Protein AF-A0A7W1G3L4-F1 (afdb_monomer)

Radius of gyration: 22.73 Å; Cα contacts (8 Å, |Δi|>4): 161; chains: 1; bounding box: 50×56×59 Å

Foldseek 3Di:
DDDDDVVQVVLVPLDDDDPDDDALDDPLLVVLLVCLVVPVLVQQQVCCLPVVGGPPLVVLVVSLVVSLVVCVVVVHQHDLSNSVSSSVSSCVRSVVYDQLNNLVSCQVPPVCVVVVCQQVDDLLSDANDPVCPPVVDCPDPSNCSVVVVVVVCVVVVVVCCCVVVVVVCCCCCVPVVGRDNPPSPVSVVSVVSNVVSVVVNVVVD

Secondary structure (DSSP, 8-state):
-PPPPHHHHHHHHS-PPPS------SHHHHHHHHHIIIIIHHHHHHHHHHHSS-S-THHHHHHHHHHHHHHHHTT----HHHHHHHHHHHHHHHTT--HHHHHHHHHHSHHHHHTT-TTTS-TTTS-S-GGGGTT--S-SGGGHHHHHHHHHHHHHHHHHHHHHHHHHHHIIIIIS----SSHHHHHHHHHHHHHHHHHHHHH--

Structure (mmCIF, N/CA/C/O backbone):
data_AF-A0A7W1G3L4-F1
#
_entry.id   AF-A0A7W1G3L4-F1
#
loop_
_atom_site.group_PDB
_atom_site.id
_atom_site.type_symbol
_atom_site.label_atom_id
_atom_site.label_alt_id
_atom_site.label_comp_id
_atom_site.label_asym_id
_atom_site.label_entity_id
_atom_site.label_seq_id
_atom_site.pdbx_PDB_ins_code
_atom_site.Cartn_x
_atom_site.Cartn_y
_atom_site.Cartn_z
_atom_site.occupancy
_atom_site.B_iso_or_equiv
_atom_site.auth_seq_id
_atom_site.auth_comp_id
_atom_site.auth_asym_id
_atom_site.auth_atom_id
_atom_site.pdbx_PDB_model_num
ATOM 1 N N . MET A 1 1 ? -13.045 -37.393 27.040 1.00 45.31 1 MET A N 1
ATOM 2 C CA . MET A 1 1 ? -13.408 -35.965 26.908 1.00 45.31 1 MET A CA 1
ATOM 3 C C . MET A 1 1 ? -12.157 -35.162 27.207 1.00 45.31 1 MET A C 1
ATOM 5 O O . MET A 1 1 ? -11.658 -35.265 28.320 1.00 45.31 1 MET A O 1
ATOM 9 N N . ALA A 1 2 ? -11.579 -34.492 26.208 1.00 54.59 2 ALA A N 1
ATOM 10 C CA . ALA A 1 2 ? -10.373 -33.691 26.405 1.00 54.59 2 ALA A CA 1
ATOM 11 C C . ALA A 1 2 ? -10.694 -32.514 27.340 1.00 54.59 2 ALA A C 1
ATOM 13 O O . ALA A 1 2 ? -11.728 -31.864 27.185 1.00 54.59 2 ALA A O 1
ATOM 14 N N . ARG A 1 3 ? -9.843 -32.300 28.345 1.00 58.41 3 ARG A N 1
ATOM 15 C CA . ARG A 1 3 ? -9.947 -31.208 29.317 1.00 58.41 3 ARG A CA 1
ATOM 16 C C . ARG A 1 3 ? -9.926 -29.893 28.533 1.00 58.41 3 ARG A C 1
ATOM 18 O O . ARG A 1 3 ? -8.970 -29.655 27.807 1.00 58.41 3 ARG A O 1
ATOM 25 N N . VAL A 1 4 ? -10.993 -29.099 28.621 1.00 61.47 4 VAL A N 1
ATOM 26 C CA . VAL A 1 4 ? -11.037 -27.778 27.981 1.00 61.47 4 VAL A CA 1
ATOM 27 C C . VAL A 1 4 ? -9.906 -26.950 28.576 1.00 61.47 4 VAL A C 1
ATOM 29 O O . VAL A 1 4 ? -9.828 -26.785 29.795 1.00 61.47 4 VAL A O 1
ATOM 32 N N . ASP A 1 5 ? -8.982 -26.536 27.719 1.00 73.25 5 ASP A N 1
ATOM 33 C CA . ASP A 1 5 ? -7.771 -25.849 28.131 1.00 73.25 5 ASP A CA 1
ATOM 34 C C . ASP A 1 5 ? -8.112 -24.397 28.486 1.00 73.25 5 ASP A C 1
ATOM 36 O O . ASP A 1 5 ? -8.659 -23.659 27.661 1.00 73.25 5 ASP A O 1
ATOM 40 N N . LYS A 1 6 ? -7.852 -23.996 29.736 1.00 74.19 6 LYS A N 1
ATOM 41 C CA . LYS A 1 6 ? -8.269 -22.687 30.275 1.00 74.19 6 LYS A CA 1
ATOM 42 C C . LYS A 1 6 ? -7.646 -21.523 29.504 1.00 74.19 6 LYS A C 1
ATOM 44 O O . LYS A 1 6 ? -8.266 -20.469 29.385 1.00 74.19 6 LYS A O 1
ATOM 49 N N . GLU A 1 7 ? -6.453 -21.726 28.950 1.00 72.69 7 GLU A N 1
ATOM 50 C CA . GLU A 1 7 ? -5.782 -20.726 28.119 1.00 72.69 7 GLU A CA 1
ATOM 51 C C . GLU A 1 7 ? -6.572 -20.446 26.833 1.00 72.69 7 GLU A C 1
ATOM 53 O O . GLU A 1 7 ? -6.736 -19.293 26.439 1.00 72.69 7 GLU A O 1
ATOM 58 N N . LEU A 1 8 ? -7.159 -21.476 26.210 1.00 72.19 8 LEU A N 1
ATOM 59 C CA . LEU A 1 8 ? -7.938 -21.310 24.979 1.00 72.19 8 LEU A CA 1
ATOM 60 C C . LEU A 1 8 ? -9.235 -20.531 25.223 1.00 72.19 8 LEU A C 1
ATOM 62 O O . LEU A 1 8 ? -9.656 -19.756 24.365 1.00 72.19 8 LEU A O 1
ATOM 66 N N . GLU A 1 9 ? -9.868 -20.705 26.385 1.00 73.69 9 GLU A N 1
ATOM 67 C CA . GLU A 1 9 ? -11.038 -19.906 26.770 1.00 73.69 9 GLU A CA 1
ATOM 68 C C . GLU A 1 9 ? -10.679 -18.440 27.011 1.00 73.69 9 GLU A C 1
ATOM 70 O O . GLU A 1 9 ? -11.421 -17.561 26.572 1.00 73.69 9 GLU A O 1
ATOM 75 N N . GLN A 1 10 ? -9.520 -18.168 27.616 1.00 74.25 10 GLN A N 1
ATOM 76 C CA . GLN A 1 10 ? -9.027 -16.804 27.789 1.00 74.25 10 GLN A CA 1
ATOM 77 C C . GLN A 1 10 ? -8.855 -16.099 26.436 1.00 74.25 10 GLN A C 1
ATOM 79 O O . GLN A 1 10 ? -9.333 -14.977 26.276 1.00 74.25 10 GLN A O 1
ATOM 84 N N . TYR A 1 11 ? -8.276 -16.769 25.431 1.00 73.06 11 TYR A N 1
ATOM 85 C CA . TYR A 1 11 ? -8.157 -16.207 24.078 1.00 73.06 11 TYR A CA 1
ATOM 86 C C . TYR A 1 11 ? -9.517 -15.956 23.408 1.00 73.06 11 TYR A C 1
ATOM 88 O O . TYR A 1 11 ? -9.678 -14.952 22.714 1.00 73.06 11 TYR A O 1
ATOM 96 N N . ARG A 1 12 ? -10.521 -16.816 23.639 1.00 74.06 12 ARG A N 1
ATOM 97 C CA . ARG A 1 12 ? -11.889 -16.607 23.118 1.00 74.06 12 ARG A CA 1
ATOM 98 C C . ARG A 1 12 ? -12.586 -15.405 23.749 1.00 74.06 12 ARG A C 1
ATOM 100 O O . ARG A 1 12 ? -13.435 -14.798 23.107 1.00 74.06 12 ARG A O 1
ATOM 107 N N . GLN A 1 13 ? -12.244 -15.076 24.989 1.00 74.75 13 GLN A N 1
ATOM 108 C CA . GLN A 1 13 ? -12.860 -13.980 25.736 1.00 74.75 13 GLN A CA 1
ATOM 109 C C . GLN A 1 13 ? -12.171 -12.625 25.521 1.00 74.75 13 GLN A C 1
ATOM 111 O O . GLN A 1 13 ? -12.681 -11.616 26.000 1.00 74.75 13 GLN A O 1
ATOM 116 N N . LEU A 1 14 ? -11.056 -12.566 24.779 1.00 73.69 14 LEU A N 1
ATOM 117 C CA . LEU A 1 14 ? -10.338 -11.312 24.510 1.00 73.69 14 LEU A CA 1
ATOM 118 C C . LEU A 1 14 ? -11.194 -10.267 23.782 1.00 73.69 14 LEU A C 1
ATOM 120 O O . LEU A 1 14 ? -11.014 -9.068 23.991 1.00 73.69 14 LEU A O 1
ATOM 124 N N . MET A 1 15 ? -12.116 -10.695 22.921 1.00 71.56 15 MET A N 1
ATOM 125 C CA . MET A 1 15 ? -13.015 -9.789 22.218 1.00 71.56 15 MET A CA 1
ATOM 126 C C . MET A 1 15 ? -14.372 -10.447 22.008 1.00 71.56 15 MET A C 1
ATOM 128 O O . MET A 1 15 ? -14.472 -11.517 21.411 1.00 71.56 15 MET A O 1
ATOM 132 N N . THR A 1 16 ? -15.423 -9.789 22.486 1.00 72.19 16 THR A N 1
ATOM 133 C CA . THR A 1 16 ? -16.808 -10.188 22.248 1.00 72.19 16 THR A CA 1
ATOM 134 C C . THR A 1 16 ? -17.359 -9.448 21.034 1.00 72.19 16 THR A C 1
ATOM 136 O O . THR A 1 16 ? -16.958 -8.323 20.731 1.00 72.19 16 THR A O 1
ATOM 139 N N . VAL A 1 17 ? -18.262 -10.096 20.297 1.00 75.75 17 VAL A N 1
ATOM 140 C CA . VAL A 1 17 ? -18.902 -9.475 19.134 1.00 75.75 17 VAL A CA 1
ATOM 141 C C . VAL A 1 17 ? -19.804 -8.333 19.626 1.00 75.75 17 VAL A C 1
ATOM 143 O O . VAL A 1 17 ? -20.636 -8.573 20.504 1.00 75.75 17 VAL A O 1
ATOM 146 N N . PRO A 1 18 ? -19.662 -7.105 19.096 1.00 73.50 18 PRO A N 1
ATOM 147 C CA . PRO A 1 18 ? -20.530 -6.003 19.479 1.00 73.50 18 PRO A CA 1
ATOM 148 C C . PRO A 1 18 ? -21.969 -6.243 19.007 1.00 73.50 18 PRO A C 1
ATOM 150 O O . PRO A 1 18 ? -22.202 -6.734 17.905 1.00 73.50 18 PRO A O 1
ATOM 153 N N . ASN A 1 19 ? -22.945 -5.847 19.828 1.00 78.12 19 ASN A N 1
ATOM 154 C CA . ASN A 1 19 ? -24.371 -5.976 19.500 1.00 78.12 19 ASN A CA 1
ATOM 155 C C . ASN A 1 19 ? -24.857 -4.929 18.480 1.00 78.12 19 ASN A C 1
ATOM 157 O O . ASN A 1 19 ? -25.931 -5.088 17.905 1.00 78.12 19 ASN A O 1
ATOM 161 N N . VAL A 1 20 ? -24.096 -3.848 18.274 1.00 81.88 20 VAL A N 1
ATOM 162 C CA . VAL A 1 20 ? -24.449 -2.734 17.384 1.00 81.88 20 VAL A CA 1
ATOM 163 C C . VAL A 1 20 ? -23.245 -2.378 16.519 1.00 81.88 20 VAL A C 1
ATOM 165 O O . VAL A 1 20 ? -22.130 -2.249 17.021 1.00 81.88 20 VAL A O 1
ATOM 168 N N . PHE A 1 21 ? -23.486 -2.198 15.221 1.00 81.31 21 PHE A N 1
ATOM 169 C CA . PHE A 1 21 ? -22.490 -1.730 14.263 1.00 81.31 21 PHE A CA 1
ATOM 170 C C . PHE A 1 21 ? -22.796 -0.283 13.877 1.00 81.31 21 PHE A C 1
ATOM 172 O O . PHE A 1 21 ? -23.881 0.019 13.382 1.00 81.31 21 PHE A O 1
ATOM 179 N N . GLU A 1 22 ? -21.837 0.610 14.103 1.00 84.38 22 GLU A N 1
ATOM 180 C CA . GLU A 1 22 ? -21.939 2.016 13.711 1.00 84.38 22 GLU A CA 1
ATOM 181 C C . GLU A 1 22 ? -21.393 2.247 12.298 1.00 84.38 22 GLU A C 1
ATOM 183 O O . GLU A 1 22 ? -20.503 1.538 11.823 1.00 84.38 22 GLU A O 1
ATOM 188 N N . ASN A 1 23 ? -21.901 3.279 11.621 1.00 86.12 23 ASN A N 1
ATOM 189 C CA . ASN A 1 23 ? -21.418 3.651 10.297 1.00 86.12 23 ASN A CA 1
ATOM 190 C C . ASN A 1 23 ? -20.118 4.472 10.387 1.00 86.12 23 ASN A C 1
ATOM 192 O O . ASN A 1 23 ? -20.103 5.580 10.923 1.00 86.12 23 ASN A O 1
ATOM 196 N N . GLY A 1 24 ? -19.034 3.951 9.805 1.00 84.19 24 GLY A N 1
ATOM 197 C CA . GLY A 1 24 ? -17.737 4.632 9.721 1.00 84.19 24 GLY A CA 1
ATOM 198 C C . GLY A 1 24 ? -17.608 5.622 8.559 1.00 84.19 24 GLY A C 1
ATOM 199 O O . GLY A 1 24 ? -16.607 6.337 8.471 1.00 84.19 24 GLY A O 1
ATOM 200 N N . PHE A 1 25 ? -18.588 5.682 7.656 1.00 87.81 25 PHE A N 1
ATOM 201 C CA . PHE A 1 25 ? -18.564 6.582 6.509 1.00 87.81 25 PHE A CA 1
ATOM 202 C C . PHE A 1 25 ? -19.100 7.965 6.895 1.00 87.81 25 PHE A C 1
ATOM 204 O O . PHE A 1 25 ? -20.293 8.151 7.128 1.00 87.81 25 PHE A O 1
ATOM 211 N N . SER A 1 26 ? -18.203 8.946 6.972 1.00 88.88 26 SER A N 1
ATOM 212 C CA . SER A 1 26 ? -18.528 10.331 7.312 1.00 88.88 26 SER A CA 1
ATOM 213 C C . SER A 1 26 ? -17.652 11.313 6.542 1.00 88.88 26 SER A C 1
ATOM 215 O O . SER A 1 26 ? -16.666 10.926 5.910 1.00 88.88 26 SER A O 1
ATOM 217 N N . LEU A 1 27 ? -17.983 12.604 6.639 1.00 86.50 27 LEU A N 1
ATOM 218 C CA . LEU A 1 27 ? -17.172 13.673 6.059 1.00 86.50 27 LEU A CA 1
ATOM 219 C C . LEU A 1 27 ? -15.733 13.656 6.610 1.00 86.50 27 LEU A C 1
ATOM 221 O O . LEU A 1 27 ? -14.780 13.820 5.855 1.00 86.50 27 LEU A O 1
ATOM 225 N N . SER A 1 28 ? -15.567 13.385 7.908 1.00 84.19 28 SER A N 1
ATOM 226 C CA . SER A 1 28 ? -14.252 13.267 8.550 1.00 84.19 28 SER A CA 1
ATOM 227 C C . SER A 1 28 ? -13.439 12.111 7.962 1.00 84.19 28 SER A C 1
ATOM 229 O O . SER A 1 28 ? -12.260 12.280 7.653 1.00 84.19 28 SER A O 1
ATOM 231 N N . THR A 1 29 ? -14.076 10.957 7.736 1.00 89.06 29 THR A N 1
ATOM 232 C CA . THR A 1 29 ? -13.439 9.808 7.074 1.00 89.06 29 THR A CA 1
ATOM 233 C C . THR A 1 29 ? -13.058 10.139 5.637 1.00 89.06 29 THR A C 1
ATOM 235 O O . THR A 1 29 ? -11.958 9.804 5.214 1.00 89.06 29 THR A O 1
ATOM 238 N N . PHE A 1 30 ? -13.920 10.838 4.895 1.00 90.69 30 PHE A N 1
ATOM 239 C CA . PHE A 1 30 ? -13.626 11.266 3.527 1.00 90.69 30 PHE A CA 1
ATOM 240 C C . PHE A 1 30 ? -12.359 12.133 3.455 1.00 90.69 30 PHE A C 1
ATOM 242 O O . PHE A 1 30 ? -11.459 11.839 2.667 1.00 90.69 30 PHE A O 1
ATOM 249 N N . PHE A 1 31 ? -12.234 13.145 4.319 1.00 89.00 31 PHE A N 1
ATOM 250 C CA . PHE A 1 31 ? -11.012 13.955 4.387 1.00 89.00 31 PHE A CA 1
ATOM 251 C C . PHE A 1 31 ? -9.789 13.137 4.814 1.00 89.00 31 PHE A C 1
ATOM 253 O O . PHE A 1 31 ? -8.690 13.369 4.309 1.00 89.00 31 PHE A O 1
ATOM 260 N N . GLY A 1 32 ? -9.973 12.141 5.684 1.00 88.56 32 GLY A N 1
ATOM 261 C CA . GLY A 1 32 ? -8.894 11.229 6.048 1.00 88.56 32 GLY A CA 1
ATOM 262 C C . GLY A 1 32 ? -8.413 10.352 4.898 1.00 88.56 32 GLY A C 1
ATOM 263 O O . GLY A 1 32 ? -7.209 10.204 4.690 1.00 88.56 32 GLY A O 1
ATOM 264 N N . VAL A 1 33 ? -9.333 9.855 4.078 1.00 90.12 33 VAL A N 1
ATOM 265 C CA . VAL A 1 33 ? -8.993 9.122 2.853 1.00 90.12 33 VAL A CA 1
ATOM 266 C C . VAL A 1 33 ? -8.284 10.025 1.847 1.00 90.12 33 VAL A C 1
ATOM 268 O O . VAL A 1 33 ? -7.299 9.601 1.248 1.00 90.12 33 VAL A O 1
ATOM 271 N N . MET A 1 34 ? -8.717 11.279 1.704 1.00 91.88 34 MET A N 1
ATOM 272 C CA . MET A 1 34 ? -8.036 12.256 0.848 1.00 91.88 34 MET A CA 1
ATOM 273 C C . MET A 1 34 ? -6.599 12.518 1.303 1.00 91.88 34 MET A C 1
ATOM 275 O O . MET A 1 34 ? -5.696 12.563 0.470 1.00 91.88 34 MET A O 1
ATOM 279 N N . PHE A 1 35 ? -6.356 12.632 2.610 1.00 89.50 35 PHE A N 1
ATOM 280 C CA . PHE A 1 35 ? -4.998 12.740 3.1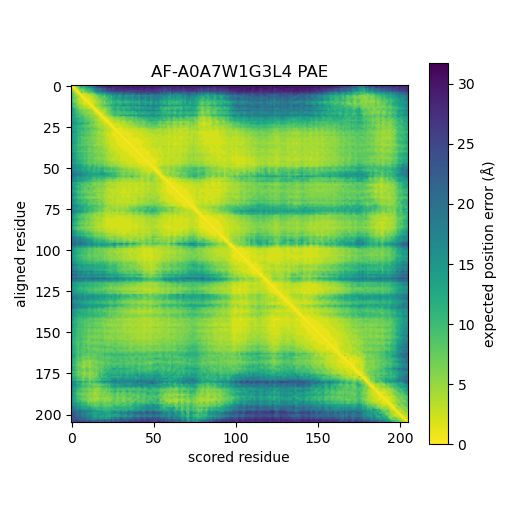41 1.00 89.50 35 PHE A CA 1
ATOM 281 C C . PHE A 1 35 ? -4.156 11.502 2.812 1.00 89.50 35 PHE A C 1
ATOM 283 O O . PHE A 1 35 ? -3.018 11.632 2.359 1.00 89.50 35 PHE A O 1
ATOM 290 N N . ILE A 1 36 ? -4.714 10.299 2.985 1.00 89.81 36 ILE A N 1
ATOM 291 C CA . ILE A 1 36 ? -4.016 9.059 2.629 1.00 89.81 36 ILE A CA 1
ATOM 292 C C . ILE A 1 36 ? -3.649 9.079 1.139 1.00 89.81 36 ILE A C 1
ATOM 294 O O . ILE A 1 36 ? -2.489 8.873 0.791 1.00 89.81 36 ILE A O 1
ATOM 298 N N . ALA A 1 37 ? -4.607 9.388 0.267 1.00 90.12 37 ALA A N 1
ATOM 299 C CA . ALA A 1 37 ? -4.411 9.371 -1.178 1.00 90.12 37 ALA A CA 1
ATOM 300 C C . ALA A 1 37 ? -3.432 10.446 -1.679 1.00 90.12 37 ALA A C 1
ATOM 302 O O . ALA A 1 37 ? -2.640 10.170 -2.575 1.00 90.12 37 ALA A O 1
ATOM 303 N N . LEU A 1 38 ? -3.477 11.661 -1.124 1.00 92.19 38 LEU A N 1
ATOM 304 C CA . LEU A 1 38 ? -2.683 12.793 -1.616 1.00 92.19 38 LEU A CA 1
ATOM 305 C C . LEU A 1 38 ? -1.322 12.946 -0.933 1.00 92.19 38 LEU A C 1
ATOM 307 O O . LEU A 1 38 ? -0.426 13.548 -1.516 1.00 92.19 38 LEU A O 1
ATOM 311 N N . VAL A 1 39 ? -1.159 12.436 0.289 1.00 90.31 39 VAL A N 1
ATOM 312 C CA . VAL A 1 39 ? 0.068 12.623 1.079 1.00 90.31 39 VAL A CA 1
ATOM 313 C C . VAL A 1 39 ? 0.754 11.290 1.337 1.00 90.31 39 VAL A C 1
ATOM 315 O O . VAL A 1 39 ? 1.918 11.114 0.976 1.00 90.31 39 VAL A O 1
ATOM 318 N N . MET A 1 40 ? 0.035 10.328 1.920 1.00 88.88 40 MET A N 1
ATOM 319 C CA . MET A 1 40 ? 0.650 9.064 2.338 1.00 88.88 40 MET A CA 1
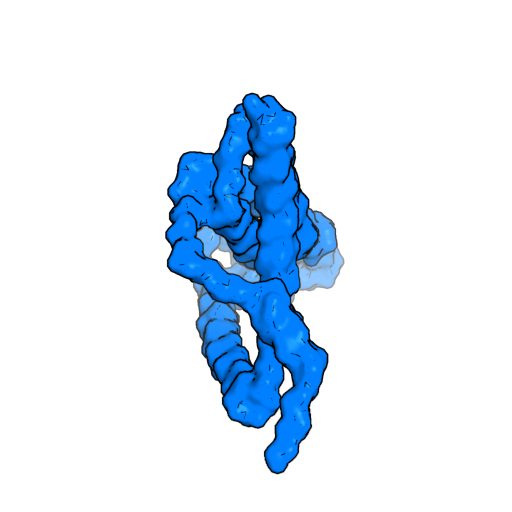ATOM 320 C C . MET A 1 40 ? 1.048 8.198 1.145 1.00 88.88 40 MET A C 1
ATOM 322 O O . MET A 1 40 ? 2.147 7.652 1.144 1.00 88.88 40 MET A O 1
ATOM 326 N N . VAL A 1 41 ? 0.199 8.094 0.118 1.00 89.44 41 VAL A N 1
ATOM 327 C CA . VAL A 1 41 ? 0.509 7.295 -1.076 1.00 89.44 41 VAL A CA 1
ATOM 328 C C . VAL A 1 41 ? 1.716 7.858 -1.824 1.00 89.44 41 VAL A C 1
ATOM 330 O O . VAL A 1 41 ? 2.682 7.109 -1.975 1.00 89.44 41 VAL A O 1
ATOM 333 N N . PRO A 1 42 ? 1.767 9.149 -2.213 1.00 90.00 42 PRO A N 1
ATOM 334 C CA . PRO A 1 42 ? 2.943 9.691 -2.889 1.00 90.00 42 PRO A CA 1
ATOM 335 C C . PRO A 1 42 ? 4.206 9.615 -2.029 1.00 90.00 42 PRO A C 1
ATOM 337 O O . PRO A 1 42 ? 5.272 9.293 -2.548 1.00 90.00 42 PRO A O 1
ATOM 340 N N . GLY A 1 43 ? 4.089 9.836 -0.714 1.00 89.12 43 GLY A N 1
ATOM 341 C CA . GLY A 1 43 ? 5.205 9.667 0.217 1.00 89.12 43 GLY A CA 1
ATOM 342 C C . GLY A 1 43 ? 5.715 8.226 0.264 1.00 89.12 43 GLY A C 1
ATOM 343 O O . GLY A 1 43 ? 6.920 7.994 0.211 1.00 89.12 43 GLY A O 1
ATOM 344 N N . SER A 1 44 ? 4.808 7.246 0.304 1.00 87.88 44 SER A N 1
ATOM 345 C CA . SER A 1 44 ? 5.176 5.827 0.297 1.00 87.88 44 SER A CA 1
ATOM 346 C C . SER A 1 44 ? 5.828 5.395 -1.012 1.00 87.88 44 SER A C 1
ATOM 348 O O . SER A 1 44 ? 6.848 4.712 -0.968 1.00 87.88 44 SER A O 1
ATOM 350 N N . LEU A 1 45 ? 5.312 5.874 -2.148 1.00 89.88 45 LEU A N 1
ATOM 351 C CA . LEU A 1 45 ? 5.890 5.640 -3.468 1.00 89.88 45 LEU A CA 1
ATOM 352 C C . LEU A 1 45 ? 7.293 6.230 -3.557 1.00 89.88 45 LEU A C 1
ATOM 354 O O . LEU A 1 45 ? 8.210 5.553 -4.002 1.00 89.88 45 LEU A O 1
ATOM 358 N N . TYR A 1 46 ? 7.486 7.467 -3.099 1.00 90.06 46 TYR A N 1
ATOM 359 C CA . TYR A 1 46 ? 8.806 8.091 -3.089 1.00 90.06 46 TYR A CA 1
ATOM 360 C C . TYR A 1 46 ? 9.821 7.267 -2.288 1.00 90.06 46 TYR A C 1
ATOM 362 O O . TYR A 1 46 ? 10.915 7.001 -2.782 1.00 90.06 46 TYR A O 1
ATOM 370 N N . MET A 1 47 ? 9.447 6.828 -1.081 1.00 88.56 47 MET A N 1
ATOM 371 C CA . MET A 1 47 ? 10.319 5.996 -0.247 1.00 88.56 47 MET A CA 1
ATOM 372 C C . MET A 1 47 ? 10.621 4.651 -0.905 1.00 88.56 47 MET A C 1
ATOM 374 O O . MET A 1 47 ? 11.762 4.202 -0.866 1.00 88.56 47 MET A O 1
ATOM 378 N N . GLU A 1 48 ? 9.646 4.044 -1.576 1.00 88.44 48 GLU A N 1
ATOM 379 C CA . GLU A 1 48 ? 9.860 2.805 -2.317 1.00 88.44 48 GLU A CA 1
ATOM 380 C C . GLU A 1 48 ? 10.827 2.986 -3.490 1.00 88.44 48 GLU A C 1
ATOM 382 O O . GLU A 1 48 ? 11.745 2.185 -3.642 1.00 88.44 48 GLU A O 1
ATOM 387 N N . LEU A 1 49 ? 10.687 4.061 -4.273 1.00 88.81 49 LEU A N 1
ATOM 388 C CA . LEU A 1 49 ? 11.595 4.345 -5.388 1.00 88.81 49 LEU A CA 1
ATOM 389 C C . LEU A 1 49 ? 13.021 4.677 -4.910 1.00 88.81 49 LEU A C 1
ATOM 391 O O . LEU A 1 49 ? 13.992 4.280 -5.550 1.00 88.81 49 LEU A O 1
ATOM 395 N N . LEU A 1 50 ? 13.152 5.418 -3.804 1.00 87.44 50 LEU A N 1
ATOM 396 C CA . LEU A 1 50 ? 14.440 5.892 -3.289 1.00 87.44 50 LEU A CA 1
ATOM 397 C C . LEU A 1 50 ? 15.174 4.830 -2.460 1.00 87.44 50 LEU A C 1
ATOM 399 O O . LEU A 1 50 ? 16.364 4.598 -2.653 1.00 87.44 50 LEU A O 1
ATOM 403 N N . ALA A 1 51 ? 14.478 4.238 -1.491 1.00 85.00 51 ALA A N 1
ATOM 404 C CA . ALA A 1 51 ? 15.045 3.338 -0.491 1.00 85.00 51 ALA A CA 1
ATOM 405 C C . ALA A 1 51 ? 14.763 1.856 -0.790 1.00 85.00 51 ALA A C 1
ATOM 407 O O . ALA A 1 51 ? 15.190 0.992 -0.025 1.00 85.00 51 ALA A O 1
ATOM 408 N N . GLY A 1 52 ? 14.028 1.548 -1.866 1.00 81.69 52 GLY A N 1
ATOM 409 C CA . GLY A 1 52 ? 13.644 0.184 -2.244 1.00 81.69 52 GLY A CA 1
ATOM 410 C C . GLY A 1 52 ? 12.547 -0.428 -1.366 1.00 81.69 52 GLY A C 1
ATOM 411 O O . GLY A 1 52 ? 12.161 -1.575 -1.579 1.00 81.69 52 GLY A O 1
ATOM 412 N N . GLN A 1 53 ? 12.049 0.312 -0.373 1.00 82.25 53 GLN A N 1
ATOM 413 C CA . GLN A 1 53 ? 10.995 -0.120 0.541 1.00 82.25 53 GLN A CA 1
ATOM 414 C C . GLN A 1 53 ? 10.067 1.045 0.888 1.00 82.25 53 GLN A C 1
ATOM 416 O O . GLN A 1 53 ? 10.512 2.173 1.101 1.00 82.25 53 GLN A O 1
ATOM 421 N N . GLY A 1 54 ? 8.766 0.768 0.957 1.00 79.94 54 GLY A N 1
ATOM 422 C CA . GLY A 1 54 ? 7.781 1.741 1.423 1.00 79.94 54 GLY A CA 1
ATOM 423 C C . GLY A 1 54 ? 7.895 2.024 2.927 1.00 79.94 54 GLY A C 1
ATOM 424 O O . GLY A 1 54 ? 8.698 1.434 3.646 1.00 79.94 54 GLY A O 1
ATOM 425 N N . ILE A 1 55 ? 7.018 2.894 3.434 1.00 78.50 55 ILE A N 1
ATOM 426 C CA . ILE A 1 55 ? 6.969 3.301 4.858 1.00 78.50 55 ILE A CA 1
ATOM 427 C C . ILE A 1 55 ? 6.553 2.121 5.778 1.00 78.50 55 ILE A C 1
ATOM 429 O O . ILE A 1 55 ? 6.712 2.173 6.997 1.00 78.50 55 ILE A O 1
ATOM 433 N N . GLY A 1 56 ? 6.062 1.020 5.198 1.00 79.81 56 GLY A N 1
ATOM 434 C CA . GLY A 1 56 ? 5.730 -0.218 5.903 1.00 79.81 56 GLY A CA 1
ATOM 435 C C . GLY A 1 56 ? 4.411 -0.157 6.681 1.00 79.81 56 GLY A C 1
ATOM 436 O O . GLY A 1 56 ? 3.687 0.840 6.660 1.00 79.81 56 GLY A O 1
ATOM 437 N N . SER A 1 57 ? 4.094 -1.243 7.391 1.00 78.25 57 SER A N 1
ATOM 438 C CA . SER A 1 57 ? 2.849 -1.386 8.166 1.00 78.25 57 SER A CA 1
ATOM 439 C C . SER A 1 57 ? 2.740 -0.403 9.339 1.00 78.25 57 SER A C 1
ATOM 441 O O . SER A 1 57 ? 1.639 -0.082 9.780 1.00 78.25 57 SER A O 1
ATOM 443 N N . SER A 1 58 ? 3.859 0.138 9.823 1.00 82.25 58 SER A N 1
ATOM 444 C CA . SER A 1 58 ? 3.879 1.143 10.892 1.00 82.25 58 SER A CA 1
ATOM 445 C C . SER A 1 58 ? 3.208 2.456 10.479 1.00 82.25 58 SER A C 1
ATOM 447 O O . SER A 1 58 ? 2.601 3.127 11.314 1.00 82.25 58 SER A O 1
ATOM 449 N N . ALA A 1 59 ? 3.253 2.804 9.186 1.00 82.25 59 ALA A N 1
ATOM 450 C CA . ALA A 1 59 ? 2.632 4.015 8.647 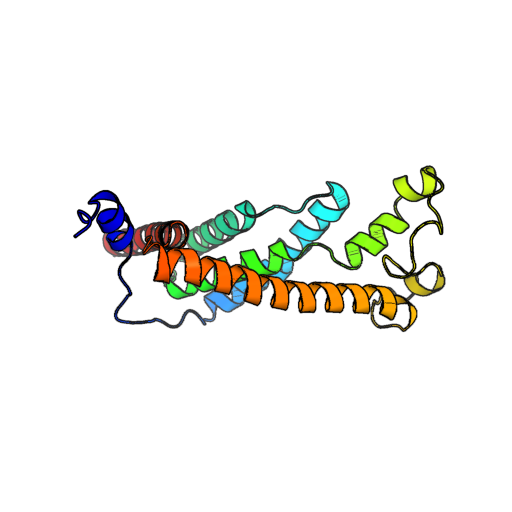1.00 82.25 59 ALA A CA 1
ATOM 451 C C . ALA A 1 59 ? 1.119 4.064 8.910 1.00 82.25 59 ALA A C 1
ATOM 453 O O . ALA A 1 59 ? 0.550 5.135 9.127 1.00 82.25 59 ALA A O 1
ATOM 454 N N . GLN A 1 60 ? 0.477 2.894 8.926 1.00 86.31 60 GLN A N 1
ATOM 455 C CA . GLN A 1 60 ? -0.950 2.730 9.177 1.00 86.31 60 GLN A CA 1
ATOM 456 C C . GLN A 1 60 ? -1.325 3.228 10.580 1.00 86.31 60 GLN A C 1
ATOM 458 O O . GLN A 1 60 ? -2.217 4.060 10.738 1.00 86.31 60 GLN A O 1
ATOM 463 N N . TRP A 1 61 ? -0.580 2.788 11.597 1.00 86.31 61 TRP A N 1
ATOM 464 C CA . TRP A 1 61 ? -0.780 3.201 12.987 1.00 86.31 61 TRP A CA 1
ATOM 465 C C . TRP A 1 61 ? -0.506 4.688 13.192 1.00 86.31 61 TRP A C 1
ATOM 467 O O . TRP A 1 61 ? -1.308 5.382 13.814 1.00 86.31 61 TRP A O 1
ATOM 477 N N . VAL A 1 62 ? 0.585 5.200 12.614 1.00 86.44 62 VAL A N 1
ATOM 478 C CA . VAL A 1 62 ? 0.932 6.628 12.688 1.00 86.44 62 VAL A CA 1
ATOM 479 C C . VAL A 1 62 ? -0.166 7.494 12.072 1.00 86.44 62 VAL A C 1
ATOM 481 O O . VAL A 1 62 ? -0.533 8.516 12.649 1.00 86.44 62 VAL A O 1
ATOM 484 N N . THR A 1 63 ? -0.739 7.066 10.944 1.00 85.81 63 THR A N 1
ATOM 485 C CA . THR A 1 63 ? -1.858 7.771 10.299 1.00 85.81 63 THR A CA 1
ATOM 486 C C . THR A 1 63 ? -3.051 7.890 11.240 1.00 85.81 63 THR A C 1
ATOM 488 O O . THR A 1 63 ? -3.577 8.983 11.441 1.00 85.81 63 THR A O 1
ATOM 491 N N . VAL A 1 64 ? -3.457 6.779 11.856 1.00 86.88 64 VAL A N 1
ATOM 492 C CA . VAL A 1 64 ? -4.590 6.752 12.791 1.00 86.88 64 VAL A CA 1
ATOM 493 C C . VAL A 1 64 ? -4.334 7.646 14.004 1.00 86.88 64 VAL A C 1
ATOM 495 O O . VAL A 1 64 ? -5.205 8.433 14.375 1.00 86.88 64 VAL A O 1
ATOM 498 N N . ILE A 1 65 ? -3.129 7.585 14.578 1.00 88.69 65 ILE A N 1
ATOM 499 C CA . ILE A 1 65 ? -2.734 8.427 15.714 1.00 88.69 65 ILE A CA 1
ATOM 500 C C . ILE A 1 65 ? -2.787 9.911 15.333 1.00 88.69 65 ILE A C 1
ATOM 502 O O . ILE A 1 65 ? -3.338 10.717 16.077 1.00 88.69 65 ILE A O 1
ATOM 506 N N . LEU A 1 66 ? -2.274 10.285 14.160 1.00 89.00 66 LEU A N 1
ATOM 507 C CA . LEU A 1 66 ? -2.292 11.670 13.690 1.00 89.00 66 LEU A CA 1
ATOM 508 C C . LEU A 1 66 ? -3.725 12.193 13.498 1.00 89.00 66 LEU A C 1
ATOM 510 O O . LEU A 1 66 ? -4.032 13.299 13.938 1.00 89.00 66 LEU A O 1
ATOM 514 N N . PHE A 1 67 ? -4.621 11.395 12.911 1.00 87.50 67 PHE A N 1
ATOM 515 C CA . PHE A 1 67 ? -6.033 11.771 12.766 1.00 87.50 67 PHE A CA 1
ATOM 516 C C . PHE A 1 67 ? -6.749 11.911 14.104 1.00 87.50 67 PHE A C 1
ATOM 518 O O . PHE A 1 67 ? -7.515 12.857 14.293 1.00 87.50 67 PHE A O 1
ATOM 525 N N . MET A 1 68 ? -6.468 11.006 15.038 1.00 87.56 68 MET A N 1
ATOM 526 C CA . MET A 1 68 ? -6.958 11.103 16.406 1.00 87.56 68 MET A CA 1
ATOM 527 C C . MET A 1 68 ? -6.497 12.413 17.063 1.00 87.56 68 MET A C 1
ATOM 529 O O . MET A 1 68 ? -7.312 13.122 17.650 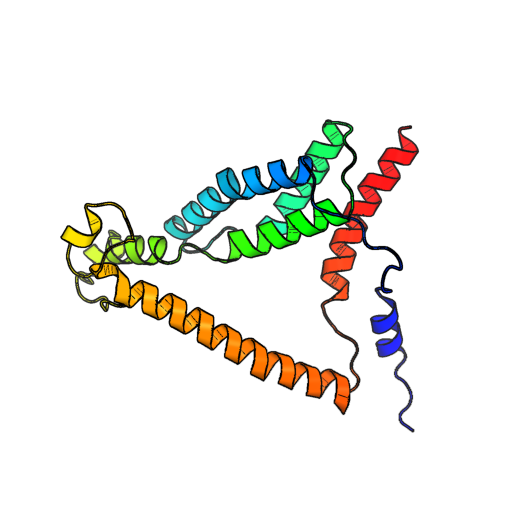1.00 87.56 68 MET A O 1
ATOM 533 N N . GLU A 1 69 ? -5.220 12.773 16.942 1.00 89.50 69 GLU A N 1
ATOM 534 C CA . GLU A 1 69 ? -4.676 14.003 17.530 1.00 89.50 69 GLU A CA 1
ATOM 535 C C . GLU A 1 69 ? -5.235 15.277 16.879 1.00 89.50 69 GLU A C 1
ATOM 537 O O . GLU A 1 69 ? -5.506 16.261 17.571 1.00 89.50 69 GLU A O 1
ATOM 542 N N . ILE A 1 70 ? -5.474 15.269 15.566 1.00 88.75 70 ILE A N 1
ATOM 543 C CA . ILE A 1 70 ? -6.140 16.384 14.878 1.00 88.75 70 ILE A CA 1
ATOM 544 C C . ILE A 1 70 ? -7.586 16.524 15.359 1.00 88.75 70 ILE A C 1
ATOM 546 O O . ILE A 1 70 ? -8.010 17.634 15.681 1.00 88.75 70 ILE A O 1
ATOM 550 N N . ALA A 1 71 ? -8.331 15.418 15.450 1.00 85.88 71 ALA A N 1
ATOM 551 C CA . ALA A 1 71 ? -9.709 15.432 15.934 1.00 85.88 71 ALA A CA 1
ATOM 552 C C . ALA A 1 71 ? -9.793 15.984 17.366 1.00 85.88 71 ALA A C 1
ATOM 554 O O . ALA A 1 71 ? -10.616 16.862 17.631 1.00 85.88 71 ALA A O 1
ATOM 555 N N . LYS A 1 72 ? -8.873 15.562 18.248 1.00 84.06 72 LYS A N 1
ATOM 556 C CA . LYS A 1 72 ? -8.730 16.101 19.611 1.00 84.06 72 LYS A CA 1
ATOM 557 C C . LYS A 1 72 ? -8.523 17.615 19.600 1.00 84.06 72 LYS A C 1
ATOM 559 O O . LYS A 1 72 ? -9.251 18.341 20.268 1.00 84.06 72 LYS A O 1
ATOM 564 N N . ARG A 1 73 ? -7.566 18.113 18.810 1.00 88.75 73 ARG A N 1
ATOM 565 C CA . ARG A 1 73 ? -7.261 19.557 18.727 1.00 88.75 73 ARG A CA 1
ATOM 566 C C . ARG A 1 73 ? -8.402 20.380 18.136 1.00 88.75 73 ARG A C 1
ATOM 568 O O . ARG A 1 73 ? -8.555 21.544 18.487 1.00 88.75 73 ARG A O 1
ATOM 575 N N . ALA A 1 74 ? -9.194 19.783 17.253 1.00 85.81 74 ALA A N 1
ATOM 576 C CA . ALA A 1 74 ? -10.359 20.414 16.650 1.00 85.81 74 ALA A CA 1
ATOM 577 C C . ALA A 1 74 ? -11.629 20.324 17.521 1.00 85.81 74 ALA A C 1
ATOM 579 O O . ALA A 1 74 ? -12.679 20.786 17.079 1.00 85.81 74 ALA A O 1
ATOM 580 N N . ASN A 1 75 ? -11.567 19.717 18.719 1.00 84.50 75 ASN A N 1
ATOM 581 C CA . ASN A 1 75 ? -12.742 19.359 19.529 1.00 84.50 75 ASN A CA 1
ATOM 582 C C . ASN A 1 75 ? -13.806 18.573 18.733 1.00 84.50 75 ASN A C 1
ATOM 584 O O . ASN A 1 75 ? -15.009 18.675 18.982 1.00 84.50 75 ASN A O 1
ATOM 588 N N . ALA A 1 76 ? -13.367 17.786 17.750 1.00 82.12 76 ALA A N 1
ATOM 589 C CA . ALA A 1 76 ? -14.232 16.968 16.918 1.00 82.12 76 ALA A CA 1
ATOM 590 C C . ALA A 1 76 ? -14.376 15.563 17.516 1.00 82.12 76 ALA A C 1
ATOM 592 O O . ALA A 1 76 ? -13.407 14.966 17.986 1.00 82.12 76 ALA A O 1
ATOM 593 N N . LYS A 1 77 ? -15.586 14.999 17.452 1.00 79.00 77 LYS A N 1
ATOM 594 C CA . LYS A 1 77 ? -15.834 13.603 17.835 1.00 79.00 77 LYS A CA 1
ATOM 595 C C . LYS A 1 77 ? -15.514 12.684 16.661 1.00 79.00 77 LYS A C 1
ATOM 597 O O . LYS A 1 77 ? -16.044 12.876 15.567 1.00 79.00 77 LYS A O 1
ATOM 602 N N . LEU A 1 78 ? -14.677 11.681 16.902 1.00 81.25 78 LEU A N 1
ATOM 603 C CA . LEU A 1 78 ? -14.340 10.651 15.927 1.00 81.25 78 LEU A CA 1
ATOM 604 C C . LEU A 1 78 ? -14.796 9.294 16.473 1.00 81.25 78 LEU A C 1
ATOM 606 O O . LEU A 1 78 ? -14.334 8.863 17.525 1.00 81.25 78 LEU A O 1
ATOM 610 N N . SER A 1 79 ? -15.736 8.650 15.784 1.00 85.12 79 SER A N 1
ATOM 611 C CA . SER A 1 79 ? -16.267 7.342 16.203 1.00 85.12 79 SER A CA 1
ATOM 612 C C . SER A 1 79 ? -15.240 6.228 15.992 1.00 85.12 79 SER A C 1
ATOM 614 O O . SER A 1 79 ? -14.373 6.317 15.113 1.00 85.12 79 SER A O 1
ATOM 616 N N . ARG A 1 80 ? -15.411 5.119 16.718 1.00 84.56 80 ARG A N 1
ATOM 617 C CA . ARG A 1 80 ? -14.599 3.905 16.546 1.00 84.56 80 ARG A CA 1
ATOM 618 C C . ARG A 1 80 ? -14.662 3.408 15.102 1.00 84.56 80 ARG A C 1
ATOM 620 O O . ARG A 1 80 ? -13.632 3.142 14.492 1.00 84.56 80 ARG A O 1
ATOM 627 N N . ALA A 1 81 ? -15.859 3.377 14.514 1.00 87.94 81 ALA A N 1
ATOM 628 C CA . ALA A 1 81 ? -16.063 2.933 13.137 1.00 87.94 81 ALA A CA 1
ATOM 629 C C . ALA A 1 81 ? -15.272 3.775 12.115 1.00 87.94 81 ALA A C 1
ATOM 631 O O . ALA A 1 81 ? -14.697 3.223 11.179 1.00 87.94 81 ALA A O 1
ATOM 632 N N . GLN A 1 82 ? -15.181 5.095 12.308 1.00 89.00 82 GLN A N 1
ATOM 633 C CA . GLN A 1 82 ? -14.384 5.976 11.439 1.00 89.00 82 GLN A CA 1
ATOM 634 C C . GLN A 1 82 ? -12.883 5.666 11.536 1.00 89.00 82 GLN A C 1
ATOM 636 O O . GLN A 1 82 ? -12.210 5.569 10.509 1.00 89.00 82 GLN A O 1
ATOM 641 N N . LEU A 1 83 ? -12.364 5.447 12.750 1.00 88.38 83 LEU A N 1
ATOM 642 C CA . LEU A 1 83 ? -10.970 5.040 12.966 1.00 88.38 83 LEU A CA 1
ATOM 643 C C . LEU A 1 83 ? -10.658 3.697 12.297 1.00 88.38 83 LEU A C 1
ATOM 645 O O . LEU A 1 83 ? -9.633 3.575 11.628 1.00 88.38 83 LEU A O 1
ATOM 649 N N . PHE A 1 84 ? -11.563 2.721 12.412 1.00 87.50 84 PHE A N 1
ATOM 650 C CA . PHE A 1 84 ? -11.435 1.422 11.747 1.00 87.50 84 PHE A CA 1
ATOM 651 C C . PHE A 1 84 ? -11.364 1.557 10.223 1.00 87.50 84 PHE A C 1
ATOM 653 O O . PHE A 1 84 ? -10.514 0.926 9.591 1.00 87.50 84 PHE A O 1
ATOM 660 N N . VAL A 1 85 ? -12.219 2.396 9.627 1.00 89.31 85 VAL A N 1
ATOM 661 C CA . VAL A 1 85 ? -12.198 2.642 8.178 1.00 89.31 85 VAL A CA 1
ATOM 662 C C . VAL A 1 85 ? -10.865 3.264 7.756 1.00 89.31 85 VAL A C 1
ATOM 664 O O . VAL A 1 85 ? -10.236 2.776 6.818 1.00 89.31 85 VAL A O 1
ATOM 667 N N . LEU A 1 86 ? -10.388 4.291 8.465 1.00 88.88 86 LEU A N 1
ATOM 668 C CA . LEU A 1 86 ? -9.102 4.930 8.163 1.00 88.88 86 LEU A CA 1
ATOM 669 C C . LEU A 1 86 ? -7.920 3.967 8.324 1.00 88.88 86 LEU A C 1
ATOM 671 O O . LEU A 1 86 ? -7.019 3.951 7.480 1.00 88.88 86 LEU A O 1
ATOM 675 N N . PHE A 1 87 ? -7.934 3.135 9.366 1.00 88.31 87 PHE A N 1
ATOM 676 C CA . PHE A 1 87 ? -6.923 2.107 9.585 1.00 88.31 87 PHE A CA 1
ATOM 677 C C . PHE A 1 87 ? -6.887 1.120 8.416 1.00 88.31 87 PHE A C 1
ATOM 679 O O . PHE A 1 87 ? -5.841 0.937 7.800 1.00 88.31 87 PHE A O 1
ATOM 686 N N . TYR A 1 88 ? -8.015 0.509 8.055 1.00 87.88 88 TYR A N 1
ATOM 687 C CA . TYR A 1 88 ? -8.039 -0.494 6.986 1.00 87.88 88 TYR A CA 1
ATOM 688 C C . TYR A 1 88 ? -7.678 0.087 5.617 1.00 87.88 88 TYR A C 1
ATOM 690 O O . TYR A 1 88 ? -6.947 -0.544 4.846 1.00 87.88 88 TYR A O 1
ATOM 698 N N . LEU A 1 89 ? -8.160 1.296 5.315 1.00 88.06 89 LEU A N 1
ATOM 699 C CA . LEU A 1 89 ? -7.856 1.962 4.051 1.00 88.06 89 LEU A CA 1
ATOM 700 C C . LEU A 1 89 ? -6.381 2.342 3.956 1.00 88.06 89 LEU A C 1
ATOM 702 O O . LEU A 1 89 ? -5.762 2.067 2.932 1.00 88.06 89 LEU A O 1
ATOM 706 N N . SER A 1 90 ? -5.786 2.899 5.014 1.00 87.38 90 SER A N 1
ATOM 707 C CA . SER A 1 90 ? -4.348 3.203 5.005 1.00 87.38 90 SER A CA 1
ATOM 708 C C . SER A 1 90 ? -3.505 1.942 4.812 1.00 87.38 90 SER A C 1
ATOM 710 O O . SER A 1 90 ? -2.624 1.945 3.956 1.00 87.38 90 SER A O 1
ATOM 712 N N . GLY A 1 91 ? -3.822 0.841 5.500 1.00 86.25 91 GLY A N 1
ATOM 713 C CA . GLY A 1 91 ? -3.114 -0.433 5.323 1.00 86.25 91 GLY A CA 1
ATOM 714 C C . GLY A 1 91 ? -3.224 -0.987 3.898 1.00 86.25 91 GLY A C 1
ATOM 715 O O . GLY A 1 91 ? -2.223 -1.375 3.300 1.00 86.25 91 GLY A O 1
ATOM 716 N N . THR A 1 92 ? -4.427 -0.967 3.321 1.00 83.94 92 THR A N 1
ATOM 717 C CA . THR A 1 92 ? -4.676 -1.513 1.975 1.00 83.94 92 THR A CA 1
ATOM 718 C C . THR A 1 92 ? -4.048 -0.660 0.877 1.00 83.94 92 THR A C 1
ATOM 720 O O . THR A 1 92 ? -3.536 -1.188 -0.107 1.00 83.94 92 THR A O 1
ATOM 723 N N . ILE A 1 93 ? -4.111 0.664 1.002 1.00 81.44 93 ILE A N 1
ATOM 724 C CA . ILE A 1 93 ? -3.650 1.571 -0.050 1.00 81.44 93 ILE A CA 1
ATOM 725 C C . ILE A 1 93 ? -2.121 1.704 -0.005 1.00 81.44 93 ILE A C 1
ATOM 727 O O . ILE A 1 93 ? -1.476 1.579 -1.040 1.00 81.44 93 ILE A O 1
ATOM 731 N N . ILE A 1 94 ? -1.530 1.892 1.180 1.00 81.31 94 ILE A N 1
ATOM 732 C CA . ILE A 1 94 ? -0.069 2.021 1.330 1.00 81.31 94 ILE A CA 1
ATOM 733 C C . ILE A 1 94 ? 0.624 0.676 1.061 1.00 81.31 94 ILE A C 1
ATOM 735 O O . ILE A 1 94 ? 1.721 0.638 0.510 1.00 81.31 94 ILE A O 1
ATOM 739 N N . GLY A 1 95 ? -0.022 -0.441 1.408 1.00 74.81 95 GLY A N 1
ATOM 740 C CA . GLY A 1 95 ? 0.534 -1.782 1.227 1.00 74.81 95 GLY A CA 1
ATOM 741 C C . GLY A 1 95 ? 0.603 -2.277 -0.223 1.00 74.81 95 GLY A C 1
ATOM 742 O O . GLY A 1 95 ? 1.223 -3.308 -0.463 1.00 74.81 95 GLY A O 1
ATOM 743 N N . GLN A 1 96 ? -0.012 -1.583 -1.189 1.00 75.50 96 GLN A N 1
ATOM 744 C CA . GLN A 1 96 ? -0.021 -2.012 -2.597 1.00 75.50 96 GLN A CA 1
ATOM 745 C C . GLN A 1 96 ? 1.288 -1.721 -3.355 1.00 75.50 96 GLN A C 1
ATOM 747 O O . GLN A 1 96 ? 1.507 -2.306 -4.416 1.00 75.50 96 GLN A O 1
ATOM 752 N N . GLY A 1 97 ? 2.173 -0.890 -2.795 1.00 72.56 97 GLY A N 1
ATOM 753 C CA . GLY A 1 97 ? 3.475 -0.563 -3.377 1.00 72.56 97 GLY A CA 1
ATOM 754 C C . GLY A 1 97 ? 3.409 0.178 -4.721 1.00 72.56 97 GLY A C 1
ATOM 755 O O . GLY A 1 97 ? 2.351 0.623 -5.174 1.00 72.56 97 GLY A O 1
ATOM 756 N N . GLY A 1 98 ? 4.561 0.310 -5.374 1.00 77.12 98 GLY A N 1
ATOM 757 C CA . GLY A 1 98 ? 4.781 1.117 -6.571 1.00 77.12 98 GLY A CA 1
ATOM 758 C C . GLY A 1 98 ? 4.378 0.450 -7.875 1.00 77.12 98 GLY A C 1
ATOM 759 O O . GLY A 1 98 ? 4.306 1.124 -8.904 1.00 77.12 98 GLY A O 1
ATOM 760 N N . GLY A 1 99 ? 4.085 -0.852 -7.856 1.00 87.56 99 GLY A N 1
ATOM 761 C CA . GLY A 1 99 ? 3.560 -1.592 -9.003 1.00 87.56 99 GLY A CA 1
ATOM 762 C C . GLY A 1 99 ? 4.335 -1.321 -10.301 1.00 87.56 99 GLY A C 1
ATOM 763 O O . GLY A 1 99 ? 5.556 -1.463 -10.354 1.00 87.56 99 GLY A O 1
ATOM 764 N N . LEU A 1 100 ? 3.617 -0.899 -11.349 1.00 90.81 100 LEU A N 1
ATOM 765 C CA . LEU A 1 100 ? 4.195 -0.567 -12.662 1.00 90.81 100 LEU A CA 1
ATOM 766 C C . LEU A 1 100 ? 5.154 0.630 -12.626 1.00 90.81 100 LEU A C 1
ATOM 768 O O . LEU A 1 100 ? 6.071 0.713 -13.441 1.00 90.81 100 LEU A O 1
ATOM 772 N N . LEU A 1 101 ? 4.960 1.565 -11.693 1.00 91.12 101 LEU A N 1
ATOM 773 C CA . LEU A 1 101 ? 5.842 2.720 -11.552 1.00 91.12 101 LEU A CA 1
ATOM 774 C C . LEU A 1 101 ? 7.220 2.282 -11.053 1.00 91.12 101 LEU A C 1
ATOM 776 O O . LEU A 1 101 ? 8.237 2.771 -11.546 1.00 91.12 101 LEU A O 1
ATOM 780 N N . TRP A 1 102 ? 7.252 1.327 -10.121 1.00 89.88 102 TRP A N 1
ATOM 781 C CA . TRP A 1 102 ? 8.505 0.765 -9.635 1.00 89.88 102 TRP A CA 1
ATOM 782 C C . TRP A 1 102 ? 9.235 -0.017 -10.727 1.00 89.88 102 TRP A C 1
ATOM 784 O O . TRP A 1 102 ? 10.430 0.196 -10.928 1.00 89.88 102 TRP A O 1
ATOM 794 N N . THR A 1 103 ? 8.538 -0.859 -11.499 1.00 90.44 103 THR A N 1
ATOM 795 C CA . THR A 1 103 ? 9.192 -1.598 -12.592 1.00 90.44 103 THR A CA 1
ATOM 796 C C . THR A 1 103 ? 9.700 -0.666 -13.691 1.00 90.44 103 THR A C 1
ATOM 798 O O . THR A 1 103 ? 10.813 -0.856 -14.179 1.00 90.44 103 THR A O 1
ATOM 801 N N . GLN A 1 104 ? 8.947 0.389 -14.023 1.00 91.75 104 GLN A N 1
ATOM 802 C CA . GLN A 1 104 ? 9.412 1.443 -14.923 1.00 91.75 104 GLN A CA 1
ATOM 803 C C . GLN A 1 104 ? 10.687 2.119 -14.403 1.00 91.75 104 GLN A C 1
ATOM 805 O O . GLN A 1 104 ? 11.625 2.335 -15.173 1.00 91.75 104 GLN A O 1
ATOM 810 N N . PHE A 1 105 ? 10.714 2.489 -13.119 1.00 90.88 105 PHE A N 1
ATOM 811 C CA . PHE A 1 105 ? 11.881 3.117 -12.507 1.00 90.88 105 PHE A CA 1
ATOM 812 C C . PHE A 1 105 ? 13.087 2.177 -12.528 1.00 90.88 105 PHE A C 1
ATOM 814 O O . PHE A 1 105 ? 14.161 2.592 -12.948 1.00 90.88 105 PHE A O 1
ATOM 821 N N . LEU A 1 106 ? 12.906 0.910 -12.144 1.00 89.75 106 LEU A N 1
ATOM 822 C CA . LEU A 1 106 ? 13.976 -0.082 -12.074 1.00 89.75 106 LEU A CA 1
ATOM 823 C C . LEU A 1 106 ? 14.709 -0.211 -13.414 1.00 89.75 106 LEU A C 1
ATOM 825 O O . LEU A 1 106 ? 15.930 -0.069 -13.457 1.00 89.75 106 LEU A O 1
ATOM 829 N N . VAL A 1 107 ? 13.966 -0.415 -14.506 1.00 90.75 107 VAL A N 1
ATOM 830 C CA . VAL A 1 107 ? 14.532 -0.609 -15.855 1.00 90.75 107 VAL A CA 1
ATOM 831 C C . VAL A 1 107 ? 15.258 0.637 -16.369 1.00 90.75 107 VAL A C 1
ATOM 833 O O . VAL A 1 107 ? 16.186 0.527 -17.170 1.00 90.75 107 VAL A O 1
ATOM 836 N N . ARG A 1 108 ? 14.862 1.825 -15.901 1.00 89.38 108 ARG A N 1
ATOM 837 C CA . ARG A 1 108 ? 15.432 3.116 -16.314 1.00 89.38 108 ARG A CA 1
ATOM 838 C C . ARG A 1 108 ? 16.417 3.716 -15.311 1.00 89.38 108 ARG A C 1
ATOM 840 O O . ARG A 1 108 ? 16.907 4.815 -15.549 1.00 89.38 108 ARG A O 1
ATOM 847 N N . SER A 1 109 ? 16.670 3.039 -14.198 1.00 90.06 109 SER A N 1
ATOM 848 C CA . SER A 1 109 ? 17.554 3.532 -13.146 1.00 90.06 109 SER A CA 1
ATOM 849 C C . SER A 1 109 ? 19.009 3.557 -13.615 1.00 90.06 109 SER A C 1
ATOM 851 O O . SER A 1 109 ? 19.448 2.675 -14.357 1.00 90.06 109 SER A O 1
ATOM 853 N N . ASP A 1 110 ? 19.786 4.524 -13.124 1.00 90.00 110 ASP A N 1
ATOM 854 C CA . ASP A 1 110 ? 21.222 4.612 -13.424 1.00 90.00 110 ASP A CA 1
ATOM 855 C C . ASP A 1 110 ? 21.973 3.346 -12.994 1.00 90.00 110 ASP A C 1
ATOM 857 O O . ASP A 1 110 ? 22.925 2.934 -13.650 1.00 90.00 110 ASP A O 1
ATOM 861 N N . ALA A 1 111 ? 21.510 2.680 -11.930 1.00 88.12 111 ALA A N 1
ATOM 862 C CA . ALA A 1 111 ? 22.054 1.404 -11.479 1.00 88.12 111 ALA A CA 1
ATOM 863 C C . ALA A 1 111 ? 21.858 0.290 -12.522 1.00 88.12 111 ALA A C 1
ATOM 865 O O . ALA A 1 111 ? 22.799 -0.441 -12.825 1.00 88.12 111 ALA A O 1
ATOM 866 N N . ALA A 1 112 ? 20.659 0.172 -13.103 1.00 89.31 112 ALA A N 1
ATOM 867 C CA . ALA A 1 112 ? 20.383 -0.821 -14.139 1.00 89.31 112 ALA A CA 1
ATOM 868 C C . ALA A 1 112 ? 21.128 -0.513 -15.447 1.00 89.31 112 ALA A C 1
ATOM 870 O O . ALA A 1 112 ? 21.682 -1.420 -16.072 1.00 89.31 112 ALA A O 1
ATOM 871 N N . LEU A 1 113 ? 21.183 0.764 -15.838 1.00 89.00 113 LEU A N 1
ATOM 872 C CA . LEU A 1 113 ? 21.908 1.205 -17.030 1.00 89.00 113 LEU A CA 1
ATOM 873 C C . LEU A 1 113 ? 23.424 1.016 -16.874 1.00 89.00 113 LEU A C 1
ATOM 875 O O . LEU A 1 113 ? 24.063 0.464 -17.768 1.00 89.00 113 LEU A O 1
ATOM 879 N N . GLY A 1 114 ? 23.989 1.398 -15.727 1.00 90.00 114 GLY A N 1
ATOM 880 C CA . GLY A 1 114 ? 25.409 1.228 -15.411 1.00 90.00 114 GLY A CA 1
ATOM 881 C C . GLY A 1 114 ? 25.836 -0.236 -15.288 1.00 90.00 114 GLY A C 1
ATOM 882 O O . GLY A 1 114 ? 26.968 -0.575 -15.621 1.00 90.00 114 GLY A O 1
ATOM 883 N N . ALA A 1 115 ? 24.920 -1.120 -14.884 1.00 91.50 115 ALA A N 1
ATOM 884 C CA . ALA A 1 115 ? 25.132 -2.567 -14.872 1.00 91.50 115 ALA A CA 1
ATOM 885 C C . ALA A 1 115 ? 24.989 -3.230 -16.258 1.00 91.50 115 ALA A C 1
ATOM 887 O O . ALA A 1 115 ? 25.160 -4.443 -16.370 1.00 91.50 115 ALA A O 1
ATOM 888 N N . GLY A 1 116 ? 24.655 -2.472 -17.311 1.00 87.94 116 GLY A N 1
ATOM 889 C CA . GLY A 1 116 ? 24.449 -3.017 -18.655 1.00 87.94 116 GLY A CA 1
ATOM 890 C C . GLY A 1 116 ? 23.199 -3.893 -18.782 1.00 87.94 116 GLY A C 1
ATOM 891 O O . GLY A 1 116 ? 23.114 -4.713 -19.691 1.00 87.94 116 GLY A O 1
ATOM 892 N N . LEU A 1 117 ? 22.220 -3.732 -17.886 1.00 87.81 117 LEU A N 1
ATOM 893 C CA . LEU A 1 117 ? 20.960 -4.491 -17.898 1.00 87.81 117 LEU A CA 1
ATOM 894 C C . LEU A 1 117 ? 19.924 -3.907 -18.875 1.00 87.81 117 LEU A C 1
ATOM 896 O O . LEU A 1 117 ? 18.756 -4.304 -18.869 1.00 87.81 117 LEU A O 1
ATOM 900 N N . SER A 1 118 ? 20.326 -2.956 -19.719 1.00 81.31 118 SER A N 1
ATOM 901 C CA . SER A 1 118 ? 19.460 -2.365 -20.733 1.00 81.31 118 SER A CA 1
ATOM 902 C C . SER A 1 118 ? 18.958 -3.445 -21.699 1.00 81.31 118 SER A C 1
ATOM 904 O O . SER A 1 118 ? 19.726 -4.181 -22.310 1.00 81.31 118 SER A O 1
ATOM 906 N N . GLY A 1 119 ? 17.635 -3.587 -21.802 1.00 81.56 119 GLY A N 1
ATOM 907 C CA . GLY A 1 119 ? 17.006 -4.608 -22.648 1.00 81.56 119 GLY A CA 1
ATOM 908 C C . GLY A 1 119 ? 17.113 -6.052 -22.135 1.00 81.56 119 GLY A C 1
ATOM 909 O O . GLY A 1 119 ? 16.544 -6.943 -22.758 1.00 81.56 119 GLY A O 1
ATOM 910 N N . ALA A 1 120 ? 17.775 -6.301 -20.998 1.00 88.25 120 ALA A N 1
ATOM 911 C CA . ALA A 1 120 ? 17.819 -7.626 -20.371 1.00 88.25 120 ALA A CA 1
ATOM 912 C C . ALA A 1 120 ? 16.510 -7.975 -19.638 1.00 88.25 120 ALA A C 1
ATOM 914 O O . ALA A 1 120 ? 16.231 -9.141 -19.353 1.00 88.25 120 ALA A O 1
ATOM 915 N N . PHE A 1 121 ? 15.704 -6.963 -19.316 1.00 91.56 121 PHE A N 1
ATOM 916 C CA . PHE A 1 121 ? 14.440 -7.147 -18.621 1.00 91.56 121 PHE A CA 1
ATOM 917 C C . PHE A 1 121 ? 13.373 -7.745 -19.548 1.00 91.56 121 PHE A C 1
ATOM 919 O O . PHE A 1 121 ? 13.176 -7.254 -20.661 1.00 91.56 121 PHE A O 1
ATOM 926 N N . PRO A 1 122 ? 12.628 -8.765 -19.092 1.00 92.81 122 PRO A N 1
ATOM 927 C CA . PRO A 1 122 ? 11.511 -9.306 -19.851 1.00 92.81 122 PRO A CA 1
ATOM 928 C C . PRO A 1 122 ? 10.385 -8.285 -20.065 1.00 92.81 122 PRO A C 1
ATOM 930 O O . PRO A 1 122 ? 10.078 -7.482 -19.185 1.00 92.81 122 PRO A O 1
ATOM 933 N N . ILE A 1 123 ? 9.670 -8.413 -21.186 1.00 92.12 123 ILE A N 1
ATOM 934 C CA . ILE A 1 123 ? 8.552 -7.524 -21.561 1.00 92.12 123 ILE A CA 1
ATOM 935 C C . ILE A 1 123 ? 7.391 -7.498 -20.549 1.00 92.12 123 ILE A C 1
ATOM 937 O O . ILE A 1 123 ? 6.608 -6.554 -20.521 1.00 92.12 123 ILE A O 1
ATOM 941 N N . TRP A 1 124 ? 7.263 -8.531 -19.711 1.00 92.25 124 TRP A N 1
ATOM 942 C CA . TRP A 1 124 ? 6.262 -8.611 -18.641 1.00 92.25 124 TRP A CA 1
ATOM 943 C C . TRP A 1 124 ? 6.690 -7.902 -17.346 1.00 92.25 124 TRP A C 1
ATOM 945 O O . TRP A 1 124 ? 5.898 -7.825 -16.411 1.00 92.25 124 TRP A O 1
ATOM 955 N N . VAL A 1 125 ? 7.920 -7.381 -17.272 1.00 91.81 125 VAL A N 1
ATOM 956 C CA . VAL A 1 125 ? 8.372 -6.478 -16.199 1.00 91.81 125 VAL A CA 1
ATOM 957 C C . VAL A 1 125 ? 8.120 -5.028 -16.605 1.00 91.81 125 VAL A C 1
ATOM 959 O O . VAL A 1 125 ? 7.470 -4.280 -15.872 1.00 91.81 125 VAL A O 1
ATOM 962 N N . ALA A 1 126 ? 8.619 -4.643 -17.779 1.00 92.75 126 ALA A N 1
ATOM 963 C CA . ALA A 1 126 ? 8.394 -3.338 -18.386 1.00 92.75 126 ALA A CA 1
ATOM 964 C C . ALA A 1 126 ? 8.631 -3.412 -19.911 1.00 92.75 126 ALA A C 1
ATOM 966 O O . ALA A 1 126 ? 9.340 -4.312 -20.372 1.00 92.75 126 ALA A O 1
ATOM 967 N N . PRO A 1 127 ? 8.075 -2.481 -20.706 1.00 92.00 127 PRO A N 1
ATOM 968 C CA . PRO A 1 127 ? 8.333 -2.404 -22.141 1.00 92.00 127 PRO A CA 1
ATOM 969 C C . PRO A 1 127 ? 9.821 -2.235 -22.480 1.00 92.00 127 PRO A C 1
ATOM 971 O O . PRO A 1 127 ? 10.528 -1.446 -21.858 1.00 92.00 127 PRO A O 1
ATOM 974 N N . SER A 1 128 ? 10.305 -2.917 -23.515 1.00 87.25 128 SER A N 1
ATOM 975 C CA . SER A 1 128 ? 11.682 -2.738 -24.001 1.00 87.25 128 SER A CA 1
ATOM 976 C C . SER A 1 128 ? 11.847 -1.514 -24.907 1.00 87.25 128 SER A C 1
ATOM 978 O O . SER A 1 128 ? 12.950 -0.992 -25.038 1.00 87.25 128 SER A O 1
ATOM 980 N N . ASP A 1 129 ? 10.763 -1.073 -25.548 1.00 86.56 129 ASP A N 1
ATOM 981 C CA . ASP A 1 129 ? 10.762 0.046 -26.488 1.00 86.56 129 ASP A CA 1
ATOM 982 C C . ASP A 1 129 ? 10.799 1.397 -25.743 1.00 86.56 129 ASP A C 1
ATOM 984 O O . ASP A 1 129 ? 9.888 1.672 -24.954 1.00 86.56 129 ASP A O 1
ATOM 988 N N . PRO A 1 130 ? 11.800 2.266 -25.988 1.00 83.81 130 PRO A N 1
ATOM 989 C CA . PRO A 1 130 ? 11.844 3.615 -25.428 1.00 83.81 130 PRO A CA 1
ATOM 990 C C . PRO A 1 130 ? 10.585 4.450 -25.706 1.00 83.81 130 PRO A C 1
ATOM 992 O O . PRO A 1 130 ? 10.166 5.211 -24.827 1.00 83.81 130 PRO A O 1
ATOM 995 N N . ALA A 1 131 ? 9.942 4.267 -26.867 1.00 88.00 131 ALA A N 1
ATOM 996 C CA . ALA A 1 131 ? 8.741 5.015 -27.252 1.00 88.00 131 ALA A CA 1
ATOM 997 C C . ALA A 1 131 ? 7.566 4.766 -26.289 1.00 88.00 131 ALA A C 1
ATOM 999 O O . ALA A 1 131 ? 6.720 5.636 -26.067 1.00 88.00 131 ALA A O 1
ATOM 1000 N N . ALA A 1 132 ? 7.549 3.604 -25.629 1.00 88.12 132 ALA A N 1
ATOM 1001 C CA . ALA A 1 132 ? 6.549 3.262 -24.627 1.00 88.12 132 ALA A CA 1
ATOM 1002 C C . ALA A 1 132 ? 6.581 4.199 -23.401 1.00 88.12 132 ALA A C 1
ATOM 1004 O O . ALA A 1 132 ? 5.608 4.269 -22.652 1.00 88.12 132 ALA A O 1
ATOM 1005 N N . TYR A 1 133 ? 7.669 4.929 -23.161 1.00 89.00 133 TYR A N 1
ATOM 1006 C CA . TYR A 1 133 ? 7.800 5.774 -21.972 1.00 89.00 133 TYR A CA 1
ATOM 1007 C C . TYR A 1 133 ? 7.528 7.259 -22.230 1.00 89.00 133 TYR A C 1
ATOM 1009 O O . TYR A 1 133 ? 7.430 8.032 -21.272 1.00 89.00 133 TYR A O 1
ATOM 1017 N N . GLU A 1 134 ? 7.387 7.672 -23.489 1.00 89.69 134 GLU A N 1
ATOM 1018 C CA . GLU A 1 134 ? 7.226 9.081 -23.869 1.00 89.69 134 GLU A CA 1
ATOM 1019 C C . GLU A 1 134 ? 5.873 9.645 -23.430 1.00 89.69 134 GLU A C 1
ATOM 1021 O O . GLU A 1 134 ? 5.797 10.739 -22.871 1.00 89.69 134 GLU A O 1
ATOM 1026 N N . ASN A 1 135 ? 4.812 8.849 -23.581 1.00 86.50 135 ASN A N 1
ATOM 1027 C CA . ASN A 1 135 ? 3.439 9.257 -23.283 1.00 86.50 135 ASN A CA 1
ATOM 1028 C C . ASN A 1 135 ? 3.123 9.346 -21.779 1.00 86.50 135 ASN A C 1
ATOM 1030 O O . ASN A 1 135 ? 2.016 9.740 -21.414 1.00 86.50 135 ASN A O 1
ATOM 1034 N N . ARG A 1 136 ? 4.064 8.958 -20.897 1.00 88.69 136 ARG A N 1
ATOM 1035 C CA . ARG A 1 136 ? 3.910 8.954 -19.424 1.00 88.69 136 ARG A CA 1
ATOM 1036 C C . ARG A 1 136 ? 2.589 8.328 -18.947 1.00 88.69 136 ARG A C 1
ATOM 1038 O O . ARG A 1 136 ? 2.001 8.766 -17.961 1.00 88.69 136 ARG A O 1
ATOM 1045 N N . THR A 1 137 ? 2.126 7.302 -19.656 1.00 90.56 137 THR A N 1
ATOM 1046 C CA . THR A 1 137 ? 0.875 6.592 -19.387 1.00 90.56 137 THR A CA 1
ATOM 1047 C C . THR A 1 137 ? 1.097 5.088 -19.461 1.00 90.56 137 THR A C 1
ATOM 1049 O O . THR A 1 137 ? 1.874 4.597 -20.281 1.00 90.56 137 THR A O 1
ATOM 1052 N N . PHE A 1 138 ? 0.384 4.346 -18.616 1.00 91.94 138 PHE A N 1
ATOM 1053 C CA . PHE A 1 138 ? 0.370 2.882 -18.650 1.00 91.94 138 PHE A CA 1
ATOM 1054 C C . PHE A 1 138 ? -0.708 2.330 -19.596 1.00 91.94 138 PHE A C 1
ATOM 1056 O O . PHE A 1 138 ? -0.706 1.144 -19.914 1.00 91.94 138 PHE A O 1
ATOM 1063 N N . PHE A 1 139 ? -1.622 3.177 -20.081 1.00 90.94 139 PHE A N 1
ATOM 1064 C CA . PHE A 1 139 ? -2.754 2.778 -20.922 1.00 90.94 139 PHE A CA 1
ATOM 1065 C C . PHE A 1 139 ? -2.363 2.653 -22.399 1.00 90.94 139 PHE A C 1
ATOM 1067 O O . PHE A 1 139 ? -2.827 3.406 -23.252 1.00 90.94 139 PHE A O 1
ATOM 1074 N N . GLN A 1 140 ? -1.488 1.700 -22.705 1.00 91.75 140 GLN A N 1
ATOM 1075 C CA . GLN A 1 140 ? -1.023 1.421 -24.066 1.00 91.75 140 GLN A CA 1
ATOM 1076 C C . GLN A 1 140 ? -0.669 -0.059 -24.231 1.00 91.75 140 GLN A C 1
ATOM 1078 O O . GLN A 1 140 ? -0.353 -0.753 -23.263 1.00 91.75 140 GLN A O 1
ATOM 1083 N N . ALA A 1 141 ? -0.671 -0.529 -25.479 1.00 92.38 141 ALA A N 1
ATOM 1084 C CA . ALA A 1 141 ? -0.471 -1.941 -25.803 1.00 92.38 141 ALA A CA 1
ATOM 1085 C C . ALA A 1 141 ? 0.861 -2.506 -25.275 1.00 92.38 141 ALA A C 1
ATOM 1087 O O . ALA A 1 141 ? 0.911 -3.649 -24.829 1.00 92.38 141 ALA A O 1
ATOM 1088 N N . ALA A 1 142 ? 1.918 -1.689 -25.251 1.00 92.56 142 ALA A N 1
ATOM 1089 C CA . ALA A 1 142 ? 3.236 -2.092 -24.766 1.00 92.56 142 ALA A CA 1
ATOM 1090 C C . ALA A 1 142 ? 3.241 -2.537 -23.289 1.00 92.56 142 ALA A C 1
ATOM 1092 O O . ALA A 1 142 ? 4.040 -3.390 -22.915 1.00 92.56 142 ALA A O 1
ATOM 1093 N N . TRP A 1 143 ? 2.336 -2.006 -22.456 1.00 93.94 143 TRP A N 1
ATOM 1094 C CA . TRP A 1 143 ? 2.228 -2.366 -21.036 1.00 93.94 143 TRP A CA 1
ATOM 1095 C C . TRP A 1 143 ? 1.324 -3.573 -20.772 1.00 93.94 143 TRP A C 1
ATOM 1097 O O . TRP A 1 143 ? 1.310 -4.080 -19.650 1.00 93.94 143 TRP A O 1
ATOM 1107 N N . LEU A 1 144 ? 0.597 -4.073 -21.779 1.00 94.31 144 LEU A N 1
ATOM 1108 C CA . LEU A 1 144 ? -0.321 -5.204 -21.611 1.00 94.31 144 LEU A CA 1
ATOM 1109 C C . LEU A 1 144 ? 0.340 -6.459 -21.023 1.00 94.31 144 LEU A C 1
ATOM 1111 O O . LEU A 1 144 ? -0.293 -7.068 -20.164 1.00 94.31 144 LEU A O 1
ATOM 1115 N N . PRO A 1 145 ? 1.579 -6.852 -21.387 1.00 94.38 145 PRO A N 1
ATOM 1116 C CA . PRO A 1 145 ? 2.221 -8.006 -20.761 1.00 94.38 145 PRO A CA 1
ATOM 1117 C C . PRO A 1 145 ? 2.442 -7.821 -19.252 1.00 94.38 145 PRO A C 1
ATOM 1119 O O . PRO A 1 145 ? 2.159 -8.730 -18.472 1.00 94.38 145 PRO A O 1
ATOM 1122 N N . ALA A 1 146 ? 2.897 -6.639 -18.825 1.00 93.44 146 ALA A N 1
ATOM 1123 C CA . ALA A 1 146 ? 3.131 -6.336 -17.413 1.00 93.44 146 ALA A CA 1
ATOM 1124 C C . ALA A 1 146 ? 1.820 -6.215 -16.623 1.00 93.44 146 ALA A C 1
ATOM 1126 O O . ALA A 1 146 ? 1.677 -6.804 -15.550 1.00 93.44 146 ALA A O 1
ATOM 1127 N N . ILE A 1 147 ? 0.826 -5.523 -17.187 1.00 93.81 147 ILE A N 1
ATOM 1128 C CA . ILE A 1 147 ? -0.528 -5.435 -16.624 1.00 93.81 147 ILE A CA 1
ATOM 1129 C C . ILE A 1 147 ? -1.139 -6.837 -16.501 1.00 93.81 147 ILE A C 1
ATOM 1131 O O . ILE A 1 147 ? -1.660 -7.196 -15.446 1.00 93.81 147 ILE A O 1
ATOM 1135 N N . GLY A 1 148 ? -1.023 -7.654 -17.548 1.00 94.25 148 GLY A N 1
ATOM 1136 C CA . GLY A 1 148 ? -1.501 -9.032 -17.572 1.00 94.25 148 GLY A CA 1
ATOM 1137 C C . GLY A 1 148 ? -0.876 -9.880 -16.468 1.00 94.25 148 GLY A C 1
ATOM 1138 O O . GLY A 1 148 ? -1.592 -10.619 -15.795 1.00 94.25 148 GLY A O 1
ATOM 1139 N N . LEU A 1 149 ? 0.425 -9.723 -16.207 1.00 93.50 149 LEU A N 1
ATOM 1140 C CA . LEU A 1 149 ? 1.091 -10.419 -15.108 1.00 93.50 149 LEU A CA 1
ATOM 1141 C C . LEU A 1 149 ? 0.608 -9.948 -13.728 1.00 93.50 149 LEU A C 1
ATOM 1143 O O . LEU A 1 149 ? 0.444 -10.778 -12.835 1.00 93.50 149 LEU A O 1
ATOM 1147 N N . ILE A 1 150 ? 0.356 -8.649 -13.537 1.00 91.62 150 ILE A N 1
ATOM 1148 C CA . ILE A 1 150 ? -0.220 -8.131 -12.283 1.00 91.62 150 ILE A CA 1
ATOM 1149 C C . ILE A 1 150 ? -1.607 -8.733 -12.053 1.00 91.62 150 ILE A C 1
ATOM 1151 O O . ILE A 1 150 ? -1.865 -9.267 -10.974 1.00 91.62 150 ILE A O 1
ATOM 1155 N N . PHE A 1 151 ? -2.474 -8.714 -13.067 1.00 92.94 151 PHE A N 1
ATOM 1156 C CA . PHE A 1 151 ? -3.796 -9.337 -12.981 1.00 92.94 151 PHE A CA 1
ATOM 1157 C C . PHE A 1 151 ? -3.701 -10.836 -12.710 1.00 92.94 151 PHE A C 1
ATOM 1159 O O . PHE A 1 151 ? -4.415 -11.344 -11.848 1.00 92.94 151 PHE A O 1
ATOM 1166 N N . PHE A 1 152 ? -2.792 -11.535 -13.390 1.00 95.12 152 PHE A N 1
ATOM 1167 C CA . PHE A 1 152 ? -2.541 -12.953 -13.165 1.00 95.12 152 PHE A CA 1
ATOM 1168 C C . PHE A 1 152 ? -2.134 -13.218 -11.711 1.00 95.12 152 PHE A C 1
ATOM 1170 O O . PHE A 1 152 ? -2.749 -14.046 -11.043 1.00 95.12 152 PHE A O 1
ATOM 1177 N N . ARG A 1 153 ? -1.160 -12.469 -11.177 1.00 92.06 153 ARG A N 1
ATOM 1178 C CA . ARG A 1 153 ? -0.731 -12.582 -9.773 1.00 92.06 153 ARG A CA 1
ATOM 1179 C C . ARG A 1 153 ? -1.862 -12.272 -8.803 1.00 92.06 153 ARG A C 1
ATOM 1181 O O . ARG A 1 153 ? -2.017 -12.984 -7.819 1.00 92.06 153 ARG A O 1
ATOM 1188 N N . MET A 1 154 ? -2.661 -11.244 -9.074 1.00 91.38 154 MET A N 1
ATOM 1189 C CA . MET A 1 154 ? -3.789 -10.876 -8.222 1.00 91.38 154 MET A CA 1
ATOM 1190 C C . MET A 1 154 ? -4.864 -11.968 -8.216 1.00 91.38 154 MET A C 1
ATOM 1192 O O . MET A 1 154 ? -5.376 -12.327 -7.157 1.00 91.38 154 MET A O 1
ATOM 1196 N N . PHE A 1 155 ? -5.175 -12.532 -9.383 1.00 95.06 155 PHE A N 1
ATOM 1197 C CA . PHE A 1 155 ? -6.157 -13.599 -9.533 1.00 95.06 155 PHE A CA 1
ATOM 1198 C C . PHE A 1 155 ? -5.701 -14.893 -8.852 1.00 95.06 155 PHE A C 1
ATOM 1200 O O . PHE A 1 155 ? -6.413 -15.431 -8.005 1.00 95.06 155 PHE A O 1
ATOM 1207 N N . PHE A 1 156 ? -4.489 -15.362 -9.154 1.00 95.25 156 PHE A N 1
ATOM 1208 C CA . PHE A 1 156 ? -3.944 -16.563 -8.524 1.00 95.25 156 PHE A CA 1
ATOM 1209 C C . PHE A 1 156 ? -3.678 -16.360 -7.036 1.00 95.25 156 PHE A C 1
ATOM 1211 O O . PHE A 1 156 ? -3.948 -17.262 -6.255 1.00 95.25 156 PHE A O 1
ATOM 1218 N N . GLY A 1 157 ? -3.252 -15.168 -6.619 1.00 92.50 157 GLY A N 1
ATOM 1219 C CA . GLY A 1 157 ? -3.126 -14.821 -5.207 1.00 92.50 157 GLY A CA 1
ATOM 1220 C C . GLY A 1 157 ? -4.467 -14.886 -4.477 1.00 92.50 157 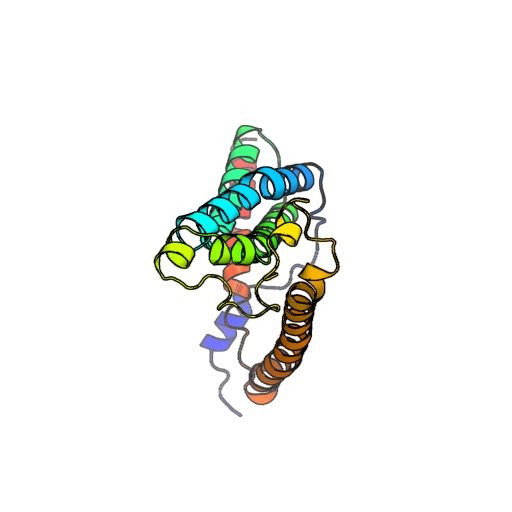GLY A C 1
ATOM 1221 O O . GLY A 1 157 ? -4.518 -15.333 -3.335 1.00 92.50 157 GLY A O 1
ATOM 1222 N N . ARG A 1 158 ? -5.577 -14.507 -5.123 1.00 91.81 158 ARG A N 1
ATOM 1223 C CA . ARG A 1 158 ? -6.922 -14.692 -4.555 1.00 91.81 158 ARG A CA 1
ATOM 1224 C C . ARG A 1 158 ? -7.301 -16.162 -4.437 1.00 91.81 158 ARG A C 1
ATOM 1226 O O . ARG A 1 158 ? -7.825 -16.540 -3.394 1.00 91.81 158 ARG A O 1
ATOM 1233 N N . LEU A 1 159 ? -7.026 -16.973 -5.458 1.00 93.56 159 LEU A N 1
ATOM 1234 C CA . LEU A 1 159 ? -7.268 -18.417 -5.399 1.00 93.56 159 LEU A CA 1
ATOM 1235 C C . LEU A 1 159 ? -6.445 -19.076 -4.293 1.00 93.56 159 LEU A C 1
ATOM 1237 O O . LEU A 1 159 ? -7.000 -19.825 -3.501 1.00 93.56 159 LEU A O 1
ATOM 1241 N N . ASP A 1 160 ? -5.160 -18.750 -4.201 1.00 92.44 160 ASP A N 1
ATOM 1242 C CA . ASP A 1 160 ? -4.255 -19.256 -3.172 1.00 92.44 160 ASP A CA 1
ATOM 1243 C C . ASP A 1 160 ? -4.740 -18.883 -1.765 1.00 92.44 160 ASP A C 1
ATOM 1245 O O . ASP A 1 160 ? -4.963 -19.755 -0.929 1.00 92.44 160 ASP A O 1
ATOM 1249 N N . ASN A 1 161 ? -5.050 -17.601 -1.536 1.00 88.88 161 ASN A N 1
ATOM 1250 C CA . ASN A 1 161 ? -5.620 -17.147 -0.265 1.00 88.88 161 ASN A CA 1
ATOM 125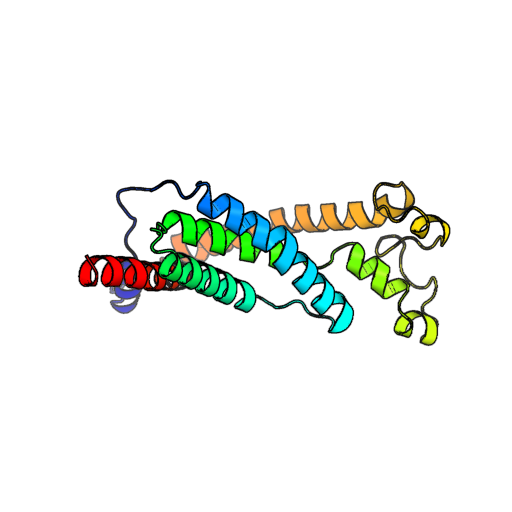1 C C . ASN A 1 161 ? -6.960 -17.822 0.054 1.00 88.88 161 ASN A C 1
ATOM 1253 O O . ASN A 1 161 ? -7.232 -18.105 1.218 1.00 88.88 161 ASN A O 1
ATOM 1257 N N . MET A 1 162 ? -7.803 -18.094 -0.945 1.00 90.44 162 MET A N 1
ATOM 1258 C CA . MET A 1 162 ? -9.051 -18.824 -0.722 1.00 90.44 162 MET A CA 1
ATOM 1259 C C . MET A 1 162 ? -8.788 -20.289 -0.384 1.00 90.44 162 MET A C 1
ATOM 1261 O O . MET A 1 162 ? -9.349 -20.773 0.587 1.00 90.44 162 MET A O 1
ATOM 1265 N N . VAL A 1 163 ? -7.946 -20.995 -1.137 1.00 91.56 163 VAL A N 1
ATOM 1266 C CA . VAL A 1 163 ? -7.700 -22.432 -0.951 1.00 91.56 163 VAL A CA 1
ATOM 1267 C C . VAL A 1 163 ? -6.909 -22.690 0.326 1.00 91.56 163 VAL A C 1
ATOM 1269 O O . VAL A 1 163 ? -7.365 -23.449 1.183 1.00 91.56 163 VAL A O 1
ATOM 1272 N N . LEU A 1 164 ? -5.751 -22.045 0.481 1.00 89.38 164 LEU A N 1
ATOM 1273 C CA . LEU A 1 164 ? -4.910 -22.202 1.662 1.00 89.38 164 LEU A CA 1
ATOM 1274 C C . LEU A 1 164 ? -5.553 -21.557 2.881 1.00 89.38 164 LEU A C 1
ATOM 1276 O O . LEU A 1 164 ? -5.618 -22.194 3.924 1.00 89.38 164 LEU A O 1
ATOM 1280 N N . GLY A 1 165 ? -6.073 -20.334 2.762 1.00 85.94 165 GLY A N 1
ATOM 1281 C CA . GLY A 1 165 ? -6.689 -19.640 3.892 1.00 85.94 165 GLY A CA 1
ATOM 1282 C C . GLY A 1 165 ? -7.922 -20.372 4.417 1.00 85.94 165 GLY A C 1
ATOM 1283 O O . GLY A 1 165 ? -8.021 -20.606 5.620 1.00 85.94 165 GLY A O 1
ATOM 1284 N N . TYR A 1 166 ? -8.829 -20.811 3.536 1.00 86.38 166 TYR A N 1
ATOM 1285 C CA . TYR A 1 166 ? -9.986 -21.611 3.951 1.00 86.38 166 TYR A CA 1
ATOM 1286 C C . TYR A 1 166 ? -9.580 -23.006 4.433 1.00 86.38 166 TYR A C 1
ATOM 1288 O O . TYR A 1 166 ? -10.119 -23.485 5.427 1.00 86.38 166 TYR A O 1
ATOM 1296 N N . GLY A 1 167 ? -8.623 -23.659 3.767 1.00 88.19 167 GLY A N 1
ATOM 1297 C CA . GLY A 1 167 ? -8.123 -24.972 4.175 1.00 88.19 167 GLY A CA 1
ATOM 1298 C C . GLY A 1 167 ? -7.503 -24.946 5.572 1.00 88.19 167 GLY A C 1
ATOM 1299 O O . GLY A 1 167 ? -7.853 -25.766 6.421 1.00 88.19 167 GLY A O 1
ATOM 1300 N N . LEU A 1 168 ? -6.644 -23.960 5.836 1.00 86.75 168 LEU A N 1
ATOM 1301 C CA . LEU A 1 168 ? -5.998 -23.759 7.129 1.00 86.75 168 LEU A CA 1
ATOM 1302 C C . LEU A 1 168 ? -7.012 -23.343 8.197 1.00 86.75 168 LEU A C 1
ATOM 1304 O O . LEU A 1 168 ? -6.954 -23.843 9.319 1.00 86.75 168 LEU A O 1
ATOM 1308 N N . PHE A 1 169 ? -7.983 -22.494 7.846 1.00 84.06 169 PHE A N 1
ATOM 1309 C CA . PHE A 1 169 ? -9.108 -22.166 8.721 1.00 84.06 169 PHE A CA 1
ATOM 1310 C C . PHE A 1 169 ? -9.886 -23.423 9.115 1.00 84.06 169 PHE A C 1
ATOM 1312 O O . PHE A 1 169 ? -10.131 -23.648 10.295 1.00 84.06 169 PHE A O 1
ATOM 1319 N N . ARG A 1 170 ? -10.230 -24.278 8.151 1.00 85.06 170 ARG A N 1
ATOM 1320 C CA . ARG A 1 170 ? -10.981 -25.505 8.415 1.00 85.06 170 ARG A CA 1
ATOM 1321 C C . ARG A 1 170 ? -10.190 -26.478 9.289 1.00 85.06 170 ARG A C 1
ATOM 1323 O O . ARG A 1 170 ? -10.748 -27.073 10.203 1.00 85.06 170 ARG A O 1
ATOM 1330 N N . LEU A 1 171 ? -8.888 -26.615 9.048 1.00 87.25 171 LEU A N 1
ATOM 1331 C CA . LEU A 1 171 ? -8.008 -27.449 9.867 1.00 87.25 171 LEU A CA 1
ATOM 1332 C C . LEU A 1 171 ? -7.928 -26.929 11.312 1.00 87.25 171 LEU A C 1
ATOM 1334 O O . LEU A 1 171 ? -8.225 -27.655 12.258 1.00 87.25 171 LEU A O 1
ATOM 1338 N N . THR A 1 172 ? -7.595 -25.654 11.482 1.00 84.69 172 THR A N 1
ATOM 1339 C CA . THR A 1 172 ? -7.378 -25.055 12.809 1.00 84.69 172 THR A CA 1
ATOM 1340 C C . THR A 1 172 ? -8.679 -24.854 13.597 1.00 84.69 172 THR A C 1
ATOM 1342 O O . THR A 1 172 ? -8.696 -25.010 14.818 1.00 84.69 172 THR A O 1
ATOM 1345 N N . SER A 1 173 ? -9.790 -24.545 12.922 1.00 83.00 173 SER A N 1
ATOM 1346 C CA . SER A 1 173 ? -11.083 -24.271 13.557 1.00 83.00 173 SER A CA 1
ATOM 1347 C C . SER A 1 173 ? -11.953 -25.521 13.716 1.00 83.00 173 SER A C 1
ATOM 1349 O O . SER A 1 173 ? -12.403 -25.793 14.829 1.00 83.00 173 SER A O 1
ATOM 1351 N N . ASP A 1 174 ? -12.168 -26.315 12.659 1.00 83.38 174 ASP A N 1
ATOM 1352 C CA . ASP A 1 174 ? -13.103 -27.451 12.728 1.00 83.38 174 ASP A CA 1
ATOM 1353 C C . ASP A 1 174 ? -12.458 -28.682 13.382 1.00 83.38 174 ASP A C 1
ATOM 1355 O O . ASP A 1 174 ? -13.105 -29.373 14.177 1.00 83.38 174 ASP A O 1
ATOM 1359 N N . ILE A 1 175 ? -11.191 -28.966 13.051 1.00 84.12 175 ILE A N 1
ATOM 1360 C CA . ILE A 1 175 ? -10.480 -30.158 13.540 1.00 84.12 175 ILE A CA 1
ATOM 1361 C C . ILE A 1 175 ? -9.808 -29.858 14.884 1.00 84.12 175 ILE A C 1
ATOM 1363 O O . ILE A 1 175 ? -10.076 -30.550 15.868 1.00 84.12 175 ILE A O 1
ATOM 1367 N N . GLU A 1 176 ? -8.973 -28.819 14.946 1.00 84.25 176 GLU A N 1
ATOM 1368 C CA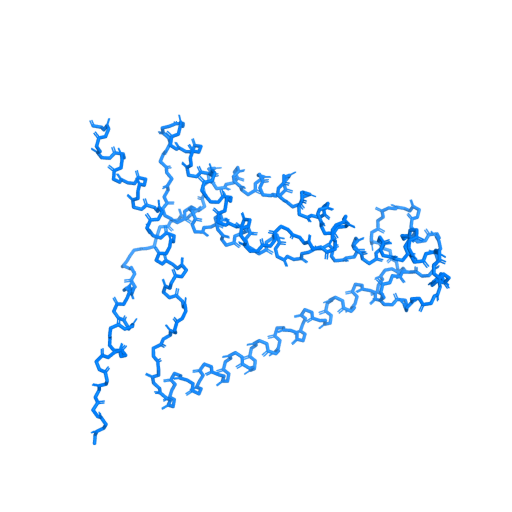 . GLU A 1 176 ? -8.172 -28.508 16.141 1.00 84.25 176 GLU A CA 1
ATOM 1369 C C . GLU A 1 176 ? -8.913 -27.641 17.174 1.00 84.25 176 GLU A C 1
ATOM 1371 O O . GLU A 1 176 ? -8.522 -27.600 18.341 1.00 84.25 176 GLU A O 1
ATOM 1376 N N . LYS A 1 177 ? -10.018 -26.986 16.786 1.00 81.69 177 LYS A N 1
ATOM 1377 C CA . LYS A 1 177 ? -10.852 -26.130 17.658 1.00 81.69 177 LYS A CA 1
ATOM 1378 C C . LYS A 1 177 ? -10.073 -25.018 18.366 1.00 81.69 177 LYS A C 1
ATOM 1380 O O . LYS A 1 177 ? -10.457 -24.581 19.464 1.00 81.69 177 LYS A O 1
ATOM 1385 N N . LEU A 1 178 ? -9.007 -24.537 17.730 1.00 80.12 178 LEU A N 1
ATOM 1386 C CA . LEU A 1 178 ? -8.175 -23.467 18.259 1.00 80.12 178 LEU A CA 1
ATOM 1387 C C . LEU A 1 178 ? -8.913 -22.117 18.196 1.00 80.12 178 LEU A C 1
ATOM 1389 O O . LEU A 1 178 ? -9.669 -21.851 17.258 1.00 80.12 178 LEU A O 1
ATOM 1393 N N . PRO A 1 179 ? -8.732 -21.249 19.206 1.00 71.56 179 PRO A N 1
ATOM 1394 C CA . PRO A 1 179 ? -9.192 -19.872 19.155 1.00 71.56 179 PRO A CA 1
ATOM 1395 C C . PRO A 1 179 ? -8.388 -19.089 18.114 1.00 71.56 179 PRO A C 1
ATOM 1397 O O . PRO A 1 179 ? -7.194 -19.320 17.942 1.00 71.56 179 PRO A O 1
ATOM 1400 N N . PHE A 1 180 ? -9.037 -18.142 17.433 1.00 66.94 180 PHE A N 1
ATOM 1401 C CA . PHE A 1 180 ? -8.376 -17.303 16.433 1.00 66.94 180 PHE A CA 1
ATOM 1402 C C . PHE A 1 180 ? -7.242 -16.483 17.071 1.00 66.94 180 PHE A C 1
ATOM 1404 O O . PHE A 1 180 ? -7.523 -15.600 17.883 1.00 66.94 180 PHE A O 1
ATOM 1411 N N . PRO A 1 181 ? -5.972 -16.716 16.695 1.00 59.25 181 PRO A N 1
ATOM 1412 C CA . PRO A 1 181 ? -4.842 -16.251 17.498 1.00 59.25 181 PRO A CA 1
ATOM 1413 C C . PRO A 1 181 ? -4.524 -14.754 17.347 1.00 59.25 181 PRO A C 1
ATOM 1415 O O . PRO A 1 181 ? -3.986 -14.161 18.275 1.00 59.25 181 PRO A O 1
ATOM 1418 N N . LEU A 1 182 ? -4.837 -14.119 16.205 1.00 67.38 182 LEU A N 1
ATOM 1419 C CA . LEU A 1 182 ? -4.349 -12.759 15.890 1.00 67.38 182 LEU A CA 1
ATOM 1420 C C . LEU A 1 182 ? -5.435 -11.714 15.598 1.00 67.38 182 LEU A C 1
ATOM 1422 O O . LEU A 1 182 ? -5.170 -10.518 15.709 1.00 67.38 182 LEU A O 1
ATOM 1426 N N . ALA A 1 183 ? -6.656 -12.130 15.252 1.00 67.19 183 ALA A N 1
ATOM 1427 C CA . ALA A 1 183 ? -7.741 -11.195 14.943 1.00 67.19 183 ALA A CA 1
ATOM 1428 C C . ALA A 1 183 ? -8.101 -10.252 16.118 1.00 67.19 183 ALA A C 1
ATOM 1430 O O . ALA A 1 183 ? -8.290 -9.058 15.868 1.00 67.19 183 ALA A O 1
ATOM 1431 N N . PRO A 1 184 ? -8.129 -10.714 17.389 1.00 69.94 184 PRO A N 1
ATOM 1432 C CA . PRO A 1 184 ? -8.445 -9.839 18.519 1.00 69.94 184 PRO A CA 1
ATOM 1433 C C . PRO A 1 184 ? -7.391 -8.755 18.770 1.00 69.94 184 PRO A C 1
ATOM 1435 O O . PRO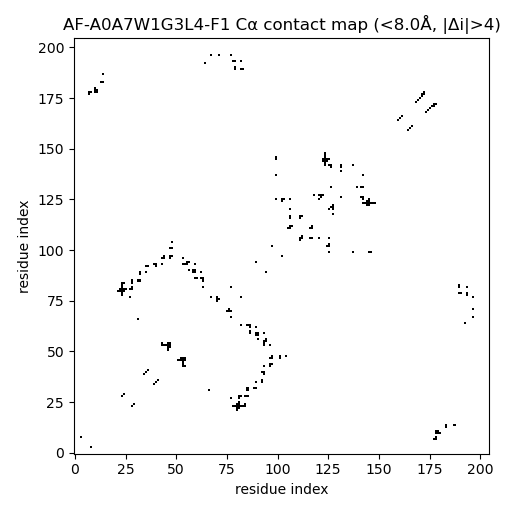 A 1 184 ? -7.747 -7.654 19.167 1.00 69.94 184 PRO A O 1
ATOM 1438 N N . VAL A 1 185 ? -6.108 -9.020 18.504 1.00 73.50 185 VAL A N 1
ATOM 1439 C CA . VAL A 1 185 ? -5.005 -8.120 18.889 1.00 73.50 185 VAL A CA 1
ATOM 1440 C C . VAL A 1 185 ? -5.073 -6.785 18.141 1.00 73.50 185 VAL A C 1
ATOM 1442 O O . VAL A 1 185 ? -5.025 -5.718 18.753 1.00 73.50 185 VAL A O 1
ATOM 1445 N N . GLY A 1 186 ? -5.238 -6.823 16.814 1.00 70.94 186 GLY A N 1
ATOM 1446 C CA . GLY A 1 186 ? -5.328 -5.602 16.004 1.00 70.94 186 GLY A CA 1
ATOM 1447 C C . GLY A 1 186 ? -6.582 -4.781 16.317 1.00 70.94 186 GLY A C 1
ATOM 1448 O O . GLY A 1 186 ? -6.532 -3.552 16.387 1.00 70.94 186 GLY A O 1
ATOM 1449 N N . ALA A 1 187 ? -7.701 -5.462 16.561 1.00 74.19 187 ALA A N 1
ATOM 1450 C CA . ALA A 1 187 ? -8.956 -4.813 16.906 1.00 74.19 187 ALA A CA 1
ATOM 1451 C C . ALA A 1 187 ? -8.934 -4.225 18.332 1.00 74.19 187 ALA A C 1
ATOM 1453 O O . ALA A 1 187 ? -9.418 -3.112 18.525 1.00 74.19 187 ALA A O 1
ATOM 1454 N N . GLN A 1 188 ? -8.312 -4.897 19.307 1.00 79.94 188 GLN A N 1
ATOM 1455 C CA . GLN A 1 188 ? -8.103 -4.359 20.657 1.00 79.94 188 GLN A CA 1
ATOM 1456 C C . GLN A 1 188 ? -7.231 -3.100 20.638 1.00 79.94 188 GLN A C 1
ATOM 1458 O O . GLN A 1 188 ? -7.540 -2.148 21.347 1.00 79.94 188 GLN A O 1
ATOM 1463 N N . GLY A 1 189 ? -6.192 -3.053 19.796 1.00 79.62 189 GLY A N 1
ATOM 1464 C CA . GLY A 1 189 ? -5.371 -1.850 19.630 1.00 79.62 189 GLY A CA 1
ATOM 1465 C C . GLY A 1 189 ? -6.178 -0.641 19.141 1.00 79.62 189 GLY A C 1
ATOM 1466 O O . GLY A 1 189 ? -6.057 0.453 19.689 1.00 79.62 189 GLY A O 1
ATOM 1467 N N . MET A 1 190 ? -7.055 -0.839 18.151 1.00 77.44 190 MET A N 1
ATOM 1468 C CA . MET A 1 190 ? -7.952 0.223 17.675 1.00 77.44 190 MET A CA 1
ATOM 1469 C C . MET A 1 190 ? -9.003 0.624 18.715 1.00 77.44 190 MET A C 1
ATOM 1471 O O . MET A 1 190 ? -9.267 1.816 18.870 1.00 77.44 190 MET A O 1
ATOM 1475 N N . LEU A 1 191 ? -9.574 -0.340 19.445 1.00 80.88 191 LEU A N 1
ATOM 1476 C CA . LEU A 1 191 ? -10.527 -0.054 20.519 1.00 80.88 191 LEU A CA 1
ATOM 1477 C C . LEU A 1 191 ? -9.874 0.760 21.641 1.00 80.88 191 LEU A C 1
ATOM 1479 O O . LEU A 1 191 ? -10.419 1.793 22.016 1.00 80.88 191 LEU A O 1
ATOM 1483 N N . ALA A 1 192 ? -8.673 0.380 22.078 1.00 82.25 192 ALA A N 1
ATOM 1484 C CA . ALA A 1 192 ? -7.930 1.106 23.105 1.00 82.25 192 ALA A CA 1
ATOM 1485 C C . ALA A 1 192 ? -7.616 2.556 22.691 1.00 82.25 192 ALA A C 1
ATOM 1487 O O . ALA 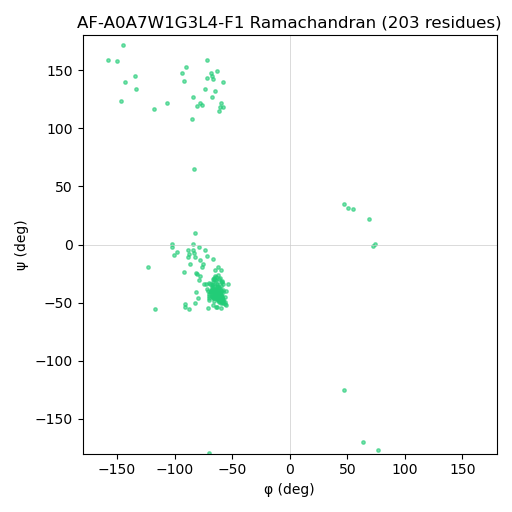A 1 192 ? -7.771 3.477 23.492 1.00 82.25 192 ALA A O 1
ATOM 1488 N N . LEU A 1 193 ? -7.229 2.782 21.428 1.00 78.38 193 LEU A N 1
ATOM 1489 C CA . LEU A 1 193 ? -7.034 4.135 20.886 1.00 78.38 193 LEU A CA 1
ATOM 1490 C C . LEU A 1 193 ? -8.340 4.942 20.869 1.00 78.38 193 LEU A C 1
ATOM 1492 O O . LEU A 1 193 ? -8.330 6.147 21.115 1.00 78.38 193 LEU A O 1
ATOM 1496 N N . SER A 1 194 ? -9.463 4.285 20.582 1.00 76.44 194 SER A N 1
ATOM 1497 C CA . SER A 1 194 ? -10.770 4.937 20.567 1.00 76.44 194 SER A CA 1
ATOM 1498 C C . SER A 1 194 ? -11.318 5.240 21.966 1.00 76.44 194 SER A C 1
ATOM 1500 O O . SER A 1 194 ? -11.936 6.285 22.157 1.00 76.44 194 SER A O 1
ATOM 1502 N N . ASP A 1 195 ? -11.036 4.395 22.961 1.00 78.12 195 ASP A N 1
ATOM 1503 C CA . ASP A 1 195 ? -11.463 4.613 24.347 1.00 78.12 195 ASP A CA 1
ATOM 1504 C C . ASP A 1 195 ? -10.765 5.847 24.966 1.00 78.12 195 ASP A C 1
ATOM 1506 O O . ASP A 1 195 ? -11.396 6.591 25.717 1.00 78.12 195 ASP A O 1
ATOM 1510 N N . ASP A 1 196 ? -9.503 6.144 24.603 1.00 72.69 196 ASP A N 1
ATOM 1511 C CA . ASP A 1 196 ? -8.802 7.373 25.043 1.00 72.69 196 ASP A CA 1
ATOM 1512 C C . ASP A 1 196 ? -9.481 8.660 24.531 1.00 72.69 196 ASP A C 1
ATOM 1514 O O . ASP A 1 196 ? -9.499 9.680 25.227 1.00 72.69 196 ASP A O 1
ATOM 1518 N N . LEU A 1 197 ? -10.075 8.628 23.330 1.00 66.75 197 LEU A N 1
ATOM 1519 C CA . LEU A 1 197 ? -10.866 9.747 22.802 1.00 66.75 197 LEU A CA 1
ATOM 1520 C C . LEU A 1 197 ? -12.147 9.965 23.615 1.00 66.75 197 LEU A C 1
ATOM 1522 O O . LEU A 1 197 ? -12.468 11.104 23.959 1.00 66.75 197 LEU A O 1
ATOM 1526 N N . GLU A 1 198 ? -12.877 8.887 23.910 1.00 64.69 198 GLU A N 1
ATOM 1527 C CA . GLU A 1 198 ? -14.148 8.948 24.640 1.00 64.69 198 GLU A CA 1
ATOM 1528 C C . GLU A 1 198 ? -13.949 9.378 26.100 1.00 64.69 198 GLU A C 1
ATOM 1530 O O . GLU A 1 198 ? -14.654 10.273 26.573 1.00 64.69 198 GLU A O 1
ATOM 1535 N N . TRP A 1 199 ? -12.948 8.816 26.787 1.00 53.47 199 TRP A N 1
ATOM 1536 C CA . TRP A 1 199 ? -12.606 9.171 28.168 1.00 53.47 199 TRP A CA 1
ATOM 1537 C C . TRP A 1 199 ? -12.314 10.667 28.321 1.00 53.47 199 TRP A C 1
ATOM 1539 O O . TRP A 1 199 ? -12.875 11.339 29.186 1.00 53.47 199 TRP A O 1
ATOM 1549 N N . LYS A 1 200 ? -11.466 11.234 27.454 1.00 57.28 200 LYS A N 1
ATOM 1550 C CA . LYS A 1 200 ? -11.102 12.656 27.556 1.00 57.28 200 LYS A CA 1
ATOM 1551 C C . LYS A 1 200 ? -12.256 13.590 27.213 1.00 57.28 200 LYS A C 1
ATOM 1553 O O . LYS A 1 200 ? -12.373 14.637 27.844 1.00 57.28 200 LYS A O 1
ATOM 1558 N N . ALA A 1 201 ? -13.127 13.205 26.280 1.00 59.88 201 ALA A N 1
ATOM 1559 C CA . ALA A 1 201 ? -14.333 13.970 25.980 1.00 59.88 201 ALA A CA 1
ATOM 1560 C C . ALA A 1 201 ? -15.308 14.025 27.173 1.00 59.88 201 ALA A C 1
ATOM 1562 O O . ALA A 1 201 ? -16.006 15.022 27.326 1.00 59.88 201 ALA A O 1
ATOM 1563 N N . GLN A 1 202 ? -15.346 12.988 28.021 1.00 58.34 202 GLN A N 1
ATOM 1564 C CA . GLN A 1 202 ? -16.165 12.960 29.242 1.00 58.34 202 GLN A CA 1
ATOM 1565 C C . GLN A 1 202 ? -15.552 13.752 30.406 1.00 58.34 202 GLN A C 1
ATOM 1567 O O . GLN A 1 202 ? -16.289 14.280 31.226 1.00 58.34 202 GLN A O 1
ATOM 1572 N N . VAL A 1 203 ? -14.220 13.839 30.494 1.00 61.59 203 VAL A N 1
ATOM 1573 C CA . VAL A 1 203 ? -13.523 14.588 31.561 1.00 61.59 203 VAL A CA 1
ATOM 1574 C C . VAL A 1 203 ? -13.473 16.100 31.282 1.00 61.59 203 VAL A C 1
ATOM 1576 O O . VAL A 1 203 ? -13.331 16.889 32.213 1.00 61.59 203 VAL A O 1
ATOM 1579 N N . GLN A 1 204 ? -13.551 16.515 30.012 1.00 50.78 204 GLN A N 1
ATOM 1580 C CA . GLN A 1 204 ? -13.453 17.922 29.591 1.00 50.78 204 GLN A CA 1
ATOM 1581 C C . GLN A 1 204 ? -14.805 18.621 29.348 1.00 50.78 204 GLN A C 1
ATOM 1583 O O . GLN A 1 204 ? -14.801 19.824 29.081 1.00 50.78 204 GLN A O 1
ATOM 1588 N N . GLY A 1 205 ? -15.928 17.897 29.405 1.00 46.97 205 GLY A N 1
ATOM 1589 C CA . GLY A 1 205 ? -17.292 18.437 29.290 1.00 46.97 205 GLY A CA 1
ATOM 1590 C C . GLY A 1 205 ? -17.982 18.544 30.640 1.00 46.97 205 GLY A C 1
ATOM 1591 O O . GLY A 1 205 ? -18.804 19.474 30.785 1.00 46.97 205 GLY A O 1
#

pLDDT: mean 83.53, std 9.7, range [45.31, 95.25]

Sequence (205 aa):
MARVDKELEQYRQLMTVPNVFENGFSLSTFFGVMFIALVMVPGSLYMELLAGQGIGSSAQWVTVILFMEIAKRANAKLSRAQLFVLFYLSGTIIGQGGGLLWTQFLVRSDAALGAGLSGAFPIWVAPSDPAAYENRTFFQAAWLPAIGLIFFRMFFGRLDNMVLGYGLFRLTSDIEKLPFPLAPVGAQGMLALSDDLEWKAQVQG

Mean predicted aligned error: 8.58 Å

Solvent-accessible surface area (backbone atoms only — not comparable to full-atom values): 11798 Å² total; per-residue (Å²): 131,84,78,82,55,69,68,50,54,52,58,54,64,72,56,76,86,73,95,71,87,70,82,30,84,45,73,70,39,51,54,51,49,49,45,38,61,70,47,49,39,55,51,28,39,50,34,26,73,73,73,73,44,52,71,58,78,64,48,26,57,53,50,48,52,51,52,52,52,50,30,57,75,67,75,47,90,78,54,62,41,26,52,53,48,52,35,55,49,39,46,58,61,59,68,61,66,46,61,68,60,42,38,49,44,51,68,69,29,69,67,32,50,74,68,64,46,65,77,69,60,54,51,52,59,35,57,73,53,72,76,62,61,73,77,76,57,72,91,48,78,63,35,45,49,24,53,50,48,52,52,49,52,54,52,51,50,48,51,47,50,50,53,52,49,50,50,52,47,44,47,41,44,74,73,66,60,53,54,77,87,59,69,50,58,64,52,48,53,53,50,56,60,40,49,57,56,54,55,51,55,65,76,75,106